Protein AF-A0A9Q9AM12-F1 (afdb_monomer_lite)

Sequence (249 aa):
MACEHILRTYGCLHFAFITPETDKLPPKIATADQLWNTHTSKHITTNKPCRRPRCSTLTPRKLRARARHCTDNIEGYLSAAINQYIDLGNRYHIVNPHARAENVSEEKCRLAHHQFGIETRLWEEDPFFTHWLELHNKNNAIQQNIESLDAESIATINHCHSLIGKIEGDLQMLVEGVRELEAYWKWHRDWIKELVKPKKAEERAKILQPMRLFEWVVFEKWSLRTQGLGERFFVDGQEEGEQEIAEDP

Secondary structure (DSSP, 8-state):
----EEEEEETTS-EEEE-TTTTTSPP-BPPHHHHHHS-EEEEEEESS--S-HHHHT--HHHHHHHHHHHHHHHHHHHHHHHHHHHHHHHHHHHS-HHHHHHTTTSHHHHHHIIIIII--S-GGG-GGGHHHHHHHHHHHHHHHTGGG--HHHHHHHHHHHHHHHHHHHHHHHHHHHHHHHHHHHHHHHHHHHHH--THHHHHHHHHHHHHHHHHHHHHHHHHHHTTTHHHHHS---------------

pLDDT: mean 78.77, std 13.66, range [35.94, 94.25]

Foldseek 3Di:
DQQAWEWEAELLLWIATDGPVCPPPQGPTDDLVCLQPPDHPYYHYDPHFSPDPVGVPQDLVNSLVVLVVLLVVLLVLLLVLLVLVVVLLVLLLVQQVVLLVVCCPPPLQVLLCVQNFPDLDAPVPDPLCVLVVLLLVLSVVCVVCSSPDDRVSSVSSSVSSVSSSVSVVSSVSSVRNSVVSVVSRVVVVVVVVVPDDPVVVVVVVVVCPVVVVSSVVSNVSSVVSSPCSCVRSPDPPPPPPPPPPPDDD

Structure (mmCIF, N/CA/C/O backbone):
data_AF-A0A9Q9AM12-F1
#
_entry.id   AF-A0A9Q9AM12-F1
#
loop_
_atom_site.group_PDB
_atom_site.id
_atom_site.type_symbol
_atom_site.label_atom_id
_atom_site.label_alt_id
_atom_site.label_comp_id
_atom_site.label_asym_id
_atom_site.label_entity_id
_atom_site.label_seq_id
_atom_site.pdbx_PDB_ins_code
_atom_site.Cartn_x
_atom_site.Cartn_y
_atom_site.Cartn_z
_atom_site.occupancy
_atom_site.B_iso_or_equiv
_atom_site.auth_seq_id
_atom_site.auth_comp_id
_atom_site.auth_asym_id
_atom_site.auth_atom_id
_atom_site.pdbx_PDB_model_num
ATOM 1 N N . MET A 1 1 ? -24.701 20.875 -3.728 1.00 45.62 1 MET A N 1
ATOM 2 C CA . MET A 1 1 ? -24.103 20.876 -2.375 1.00 45.62 1 MET A CA 1
ATOM 3 C C . MET A 1 1 ? -23.660 19.454 -2.089 1.00 45.62 1 MET A C 1
ATOM 5 O O . MET A 1 1 ? -24.484 18.561 -2.251 1.00 45.62 1 MET A O 1
ATOM 9 N N . ALA A 1 2 ? -22.380 19.219 -1.794 1.00 52.81 2 ALA A N 1
ATOM 10 C CA . ALA A 1 2 ? -2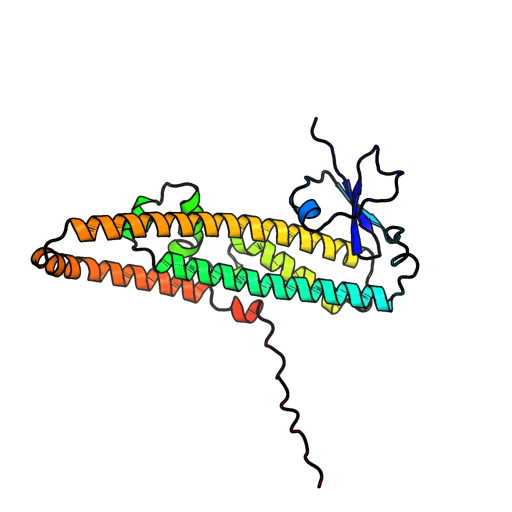1.915 17.881 -1.433 1.00 52.81 2 ALA A CA 1
ATOM 11 C C . ALA A 1 2 ? -22.572 17.481 -0.104 1.00 52.81 2 ALA A C 1
ATOM 13 O O . ALA A 1 2 ? -22.608 18.283 0.825 1.00 52.81 2 ALA A O 1
ATOM 14 N N . CYS A 1 3 ? -23.154 16.286 -0.038 1.00 58.19 3 CYS A N 1
ATOM 15 C CA . CYS A 1 3 ? -23.779 15.800 1.185 1.00 58.19 3 CYS A CA 1
ATOM 16 C C . CYS A 1 3 ? -22.669 15.554 2.220 1.00 58.19 3 CYS A C 1
ATOM 18 O O . CYS A 1 3 ? -21.770 14.740 1.987 1.00 58.19 3 CYS A O 1
ATOM 20 N N . GLU A 1 4 ? -22.682 16.306 3.320 1.00 72.69 4 GLU A N 1
ATOM 21 C CA . GLU A 1 4 ? -21.701 16.160 4.394 1.00 72.69 4 GLU A CA 1
ATOM 22 C C . GLU A 1 4 ? -21.988 14.879 5.179 1.00 72.69 4 GLU A C 1
ATOM 24 O O . GLU A 1 4 ? -22.913 14.813 5.991 1.00 72.69 4 GLU A O 1
ATOM 29 N N . HIS A 1 5 ? -21.186 13.846 4.931 1.00 77.44 5 HIS A N 1
ATOM 30 C CA . HIS A 1 5 ? -21.250 12.611 5.695 1.00 77.44 5 HIS A CA 1
ATOM 31 C C . HIS A 1 5 ? -20.329 12.713 6.911 1.00 77.44 5 HIS A C 1
ATOM 33 O O . HIS A 1 5 ? -19.140 13.006 6.794 1.00 77.44 5 HIS A O 1
ATOM 39 N N . ILE A 1 6 ? -20.867 12.423 8.088 1.00 81.81 6 ILE A N 1
ATOM 40 C CA . ILE A 1 6 ? -20.097 12.235 9.312 1.00 81.81 6 ILE A CA 1
ATOM 41 C C . ILE A 1 6 ? -19.885 10.729 9.480 1.00 81.81 6 ILE A C 1
ATOM 43 O O . ILE A 1 6 ? -20.840 9.952 9.501 1.00 81.81 6 ILE A O 1
ATOM 47 N N . LEU A 1 7 ? -18.637 10.292 9.614 1.00 81.50 7 LEU A N 1
ATOM 48 C CA . LEU A 1 7 ? -18.348 8.914 9.989 1.00 81.50 7 LEU A CA 1
ATOM 49 C C . LEU A 1 7 ? -18.548 8.768 11.496 1.00 81.50 7 LEU A C 1
ATOM 51 O O . LEU A 1 7 ? -17.976 9.525 12.280 1.00 81.50 7 LEU A O 1
ATOM 55 N N . ARG A 1 8 ? -19.348 7.794 11.921 1.00 83.62 8 ARG A N 1
ATOM 56 C CA . ARG A 1 8 ? -19.496 7.436 13.331 1.00 83.62 8 ARG A CA 1
ATOM 57 C C . ARG A 1 8 ? -18.951 6.040 13.583 1.00 83.62 8 ARG A C 1
ATOM 59 O O . ARG A 1 8 ? -19.455 5.072 13.012 1.00 83.62 8 ARG A O 1
ATOM 66 N N . THR A 1 9 ? -17.999 5.935 14.503 1.00 80.50 9 THR A N 1
ATOM 67 C CA . THR A 1 9 ? -17.534 4.642 15.012 1.00 80.50 9 THR A CA 1
ATOM 68 C C . THR A 1 9 ? -18.174 4.337 16.349 1.00 80.50 9 THR A C 1
ATOM 70 O O . THR A 1 9 ? -18.176 5.157 17.266 1.00 80.50 9 THR A O 1
ATOM 73 N N . TYR A 1 10 ? -18.698 3.125 16.458 1.00 83.50 10 TYR A N 1
ATOM 74 C CA . TYR A 1 10 ? -19.291 2.591 17.671 1.00 83.50 10 TYR A CA 1
ATOM 75 C C . TYR A 1 10 ? -18.289 1.775 18.482 1.00 83.50 10 TYR A C 1
ATOM 77 O O . TYR A 1 10 ? -17.404 1.128 17.926 1.00 83.50 10 TYR A O 1
ATOM 85 N N . GLY A 1 11 ? -18.534 1.667 19.788 1.00 78.56 11 GLY A N 1
ATOM 86 C CA . GLY A 1 11 ? -17.695 0.923 20.732 1.00 78.56 11 GLY A CA 1
ATOM 87 C C . GLY A 1 11 ? -17.609 -0.580 20.443 1.00 78.56 11 GLY A C 1
ATOM 88 O O . GLY A 1 11 ? -16.851 -1.305 21.069 1.00 78.56 11 GLY A O 1
ATOM 89 N N . CYS A 1 12 ? -18.401 -1.068 19.486 1.00 83.75 12 CYS A N 1
ATOM 90 C CA . CYS A 1 12 ? -18.378 -2.439 18.994 1.00 83.75 12 CYS A CA 1
ATOM 91 C C . CYS A 1 12 ? -17.558 -2.635 17.703 1.00 83.75 12 CYS A C 1
ATOM 93 O O . CYS A 1 12 ? -17.737 -3.678 17.068 1.00 83.75 12 CYS A O 1
ATOM 95 N N . LEU A 1 13 ? -16.744 -1.640 17.312 1.00 79.75 13 LEU A N 1
ATOM 96 C CA . LEU A 1 13 ? -15.922 -1.596 16.089 1.00 79.75 13 LEU A CA 1
ATOM 97 C C . LEU A 1 13 ? -16.728 -1.643 14.781 1.00 79.75 13 LEU A C 1
ATOM 99 O O . LEU A 1 13 ? -16.258 -2.109 13.752 1.00 79.75 13 LEU A O 1
ATOM 103 N N . HIS A 1 14 ? -17.977 -1.179 14.827 1.00 84.44 14 HIS A N 1
ATOM 104 C CA . HIS A 1 14 ? -18.771 -0.974 13.619 1.00 84.44 14 HIS A CA 1
ATOM 105 C C . HIS A 1 14 ? -18.800 0.505 13.259 1.00 84.44 14 HIS A C 1
ATOM 107 O O . HIS A 1 14 ? -18.720 1.372 14.132 1.00 84.44 14 HIS A O 1
ATOM 113 N N . PHE A 1 15 ? -19.029 0.760 11.981 1.00 83.06 15 PHE A N 1
ATOM 114 C CA . PHE A 1 15 ? -19.018 2.080 11.373 1.00 83.06 15 PHE A CA 1
ATOM 115 C C . PHE A 1 15 ? -20.395 2.418 10.844 1.00 83.06 15 PHE A C 1
ATOM 117 O O . PHE A 1 15 ? -21.116 1.520 10.428 1.00 83.06 15 PHE A O 1
ATOM 124 N N . ALA A 1 16 ? -20.758 3.689 10.799 1.00 85.50 16 ALA A N 1
ATOM 125 C CA . ALA A 1 16 ? -21.888 4.145 10.008 1.00 85.50 16 ALA A CA 1
ATOM 126 C C . ALA A 1 16 ? -21.612 5.542 9.475 1.00 85.50 16 ALA A C 1
ATOM 128 O O . ALA A 1 16 ? -21.070 6.383 10.190 1.00 85.50 16 ALA A O 1
ATOM 129 N N . PHE A 1 17 ? -22.041 5.791 8.245 1.00 82.69 17 PHE A N 1
ATOM 130 C CA . PHE A 1 17 ? -22.174 7.150 7.751 1.00 82.69 17 PHE A CA 1
ATOM 131 C C . PHE A 1 17 ? -23.489 7.720 8.251 1.00 82.69 17 PHE A C 1
ATOM 133 O O . PHE A 1 17 ? -24.544 7.105 8.086 1.00 82.69 17 PHE A O 1
ATOM 140 N N . ILE A 1 18 ? -23.407 8.881 8.881 1.00 85.00 18 ILE A N 1
ATOM 141 C CA . ILE A 1 18 ? -24.557 9.638 9.346 1.00 85.00 18 ILE A CA 1
ATOM 142 C C . ILE A 1 18 ? -24.533 11.020 8.702 1.00 85.00 18 ILE A C 1
ATOM 144 O O . ILE A 1 18 ? -23.500 11.668 8.583 1.00 85.00 18 ILE A O 1
ATOM 148 N N . THR A 1 19 ? -25.702 11.465 8.293 1.00 81.44 19 THR A N 1
ATOM 149 C CA . THR A 1 19 ? -25.994 12.827 7.856 1.00 81.44 19 THR A CA 1
ATOM 150 C C . THR A 1 19 ? -26.858 13.493 8.928 1.00 81.44 19 THR A C 1
ATOM 152 O O . THR A 1 19 ? -27.435 12.787 9.769 1.00 81.44 19 THR A O 1
ATOM 155 N N . PRO A 1 20 ? -27.004 14.828 8.923 1.00 76.62 20 PRO A N 1
ATOM 156 C CA . PRO A 1 20 ? -27.922 15.510 9.833 1.00 76.62 20 PRO A CA 1
ATOM 157 C C . PRO A 1 20 ? -29.348 14.933 9.797 1.00 76.62 20 PRO A C 1
ATOM 159 O O . PRO A 1 20 ? -30.006 14.872 10.836 1.00 76.62 20 PRO A O 1
ATOM 162 N N . GLU A 1 21 ? -29.814 14.444 8.638 1.00 75.56 21 GLU A N 1
ATOM 163 C CA . GLU A 1 21 ? -31.140 13.821 8.526 1.00 75.56 21 GLU A CA 1
ATOM 164 C C . GLU A 1 21 ? -31.200 12.399 9.106 1.00 75.56 21 GLU A C 1
ATOM 166 O O . GLU A 1 21 ? -32.247 11.970 9.592 1.00 75.56 21 GLU A O 1
ATOM 171 N N . THR A 1 22 ? -30.094 11.651 9.069 1.00 75.25 22 THR A N 1
ATOM 172 C CA . THR A 1 22 ? -30.065 10.225 9.440 1.00 75.25 22 THR A CA 1
ATOM 173 C C . THR A 1 22 ? -29.547 9.958 10.854 1.00 75.25 22 THR A C 1
ATOM 175 O O . THR A 1 22 ? -29.657 8.832 11.334 1.00 75.25 22 THR A O 1
ATOM 178 N N . ASP A 1 23 ? -29.067 10.977 11.575 1.00 71.69 23 ASP A N 1
ATOM 179 C CA . ASP A 1 23 ? -28.501 10.833 12.928 1.00 71.69 23 ASP A CA 1
ATOM 180 C C . ASP A 1 23 ? -29.482 10.225 13.954 1.00 71.69 23 ASP A C 1
ATOM 182 O O . ASP A 1 23 ? -29.085 9.527 14.892 1.00 71.69 23 ASP A O 1
ATOM 186 N N . LYS A 1 24 ? -30.788 10.446 13.760 1.00 70.25 24 LYS A N 1
ATOM 187 C CA . LYS A 1 24 ? -31.846 9.902 14.630 1.00 70.25 24 LYS A CA 1
ATOM 188 C C . LYS A 1 24 ? -32.304 8.493 14.239 1.00 70.25 24 LYS A C 1
ATOM 190 O O . LYS A 1 24 ? -33.011 7.854 15.021 1.00 70.25 24 LYS A O 1
ATOM 195 N N . LEU A 1 25 ? -31.921 8.001 13.061 1.00 71.75 25 LEU A N 1
ATOM 196 C CA . LEU A 1 25 ? -32.329 6.693 12.551 1.00 71.75 25 LEU A CA 1
ATOM 197 C C . LEU A 1 25 ? -31.398 5.575 13.057 1.00 71.75 25 LEU A C 1
ATOM 199 O O . LEU A 1 25 ? -30.275 5.837 13.498 1.00 71.75 25 LEU A O 1
ATOM 203 N N . PRO A 1 26 ? -31.839 4.302 13.023 1.00 68.06 26 PRO A N 1
ATOM 204 C CA . PRO A 1 26 ? -30.939 3.176 13.232 1.00 68.06 26 PRO A CA 1
ATOM 205 C C . PRO A 1 26 ? -29.759 3.262 12.251 1.00 68.06 26 PRO A C 1
ATOM 207 O O . PRO A 1 26 ? -29.987 3.401 11.047 1.00 68.06 26 PRO A O 1
ATOM 210 N N . PRO A 1 27 ? -28.506 3.184 12.730 1.00 69.94 27 PRO A N 1
ATOM 211 C CA . PRO A 1 27 ? -27.354 3.401 11.871 1.00 69.94 27 PRO A CA 1
ATOM 212 C C . PRO A 1 27 ? -27.238 2.297 10.823 1.00 69.94 27 PRO A C 1
ATOM 214 O O . PRO A 1 27 ? -27.129 1.110 11.154 1.00 69.94 27 PRO A O 1
ATOM 217 N N . LYS A 1 28 ? -27.220 2.692 9.546 1.00 80.12 28 LYS A N 1
ATOM 218 C CA . LYS A 1 28 ? -26.847 1.792 8.457 1.00 80.12 28 LYS A CA 1
ATOM 219 C C . LYS A 1 28 ? -25.342 1.574 8.542 1.00 80.12 28 LYS A C 1
ATOM 221 O O . LYS A 1 28 ? -24.567 2.486 8.265 1.00 80.12 28 LYS A O 1
ATOM 226 N N . ILE A 1 29 ? -24.948 0.381 8.988 1.00 81.50 29 ILE A N 1
ATOM 227 C CA . ILE A 1 29 ? -23.530 0.063 9.152 1.00 81.50 29 ILE A CA 1
ATOM 228 C C . ILE A 1 29 ? -22.840 0.160 7.799 1.00 81.50 29 ILE A C 1
ATOM 230 O O . ILE A 1 29 ? -23.292 -0.476 6.846 1.00 81.50 29 ILE A O 1
ATOM 234 N N . ALA A 1 30 ? -21.779 0.958 7.747 1.00 74.00 30 ALA A N 1
ATOM 235 C CA . ALA A 1 30 ? -20.964 1.120 6.562 1.00 74.00 30 ALA A CA 1
ATOM 236 C C . ALA A 1 30 ? -20.248 -0.197 6.254 1.00 74.00 30 ALA A C 1
ATOM 238 O O . ALA A 1 30 ? -19.718 -0.854 7.156 1.00 74.00 30 ALA A O 1
ATOM 239 N N . THR A 1 31 ? -20.258 -0.593 4.985 1.00 74.19 31 THR A N 1
ATOM 240 C CA . THR A 1 31 ? -19.361 -1.644 4.495 1.00 74.19 31 THR A CA 1
ATOM 241 C C . THR A 1 31 ? -17.933 -1.109 4.405 1.00 74.19 31 THR A C 1
ATOM 243 O O . THR A 1 31 ? -17.730 0.103 4.505 1.00 74.19 31 THR A O 1
ATOM 246 N N . ALA A 1 32 ? -16.964 -2.010 4.190 1.00 62.56 32 ALA A N 1
ATOM 247 C CA . ALA A 1 32 ? -15.616 -1.618 3.795 1.00 62.56 32 ALA A CA 1
ATOM 248 C C . ALA A 1 32 ? -15.714 -0.678 2.590 1.00 62.56 32 ALA A C 1
ATOM 250 O O . ALA A 1 32 ? -15.539 0.499 2.798 1.00 62.56 32 ALA A O 1
ATOM 251 N N . ASP A 1 33 ? -16.205 -1.089 1.422 1.00 60.91 33 ASP A N 1
ATOM 252 C CA . ASP A 1 33 ? -16.319 -0.220 0.232 1.00 60.91 33 ASP A CA 1
ATOM 253 C C . ASP A 1 33 ? -16.902 1.183 0.480 1.00 60.91 33 ASP A C 1
ATOM 255 O O . ASP A 1 33 ? -16.451 2.170 -0.102 1.00 60.91 33 ASP A O 1
ATOM 259 N N . GLN A 1 34 ? -17.910 1.306 1.348 1.00 67.88 34 GLN A N 1
ATOM 260 C CA . GLN A 1 34 ? -18.492 2.608 1.665 1.00 67.88 34 GLN A CA 1
ATOM 261 C C . GLN A 1 34 ? -17.521 3.507 2.436 1.00 67.88 34 GLN A C 1
ATOM 263 O O . GLN A 1 34 ? -17.509 4.707 2.170 1.00 67.88 34 GLN A O 1
ATOM 268 N N . LEU A 1 35 ? -16.718 2.952 3.357 1.00 66.06 35 LEU A N 1
ATOM 269 C CA . LEU A 1 35 ? -15.661 3.674 4.083 1.00 66.06 35 LEU A CA 1
ATOM 270 C C . LEU A 1 35 ? -14.665 4.362 3.142 1.00 66.06 35 LEU A C 1
ATOM 272 O O . LEU A 1 35 ? -14.120 5.400 3.495 1.00 66.06 35 LEU A O 1
ATOM 276 N N . TRP A 1 36 ? -14.478 3.807 1.948 1.00 61.53 36 TRP A N 1
ATOM 277 C CA . TRP A 1 36 ? -13.430 4.190 1.009 1.00 61.53 36 TRP A CA 1
ATOM 278 C C . TRP A 1 36 ? -13.948 5.199 -0.007 1.00 61.53 36 TRP A C 1
ATOM 280 O O . TRP A 1 36 ? -13.266 6.153 -0.358 1.00 61.53 36 TRP A O 1
ATOM 290 N N . ASN A 1 37 ? -15.193 5.010 -0.446 1.00 64.56 37 ASN A N 1
ATOM 291 C CA . ASN A 1 37 ? -15.787 5.792 -1.527 1.00 64.56 37 ASN A CA 1
ATOM 292 C C . ASN A 1 37 ? -16.642 6.975 -1.043 1.00 64.56 37 ASN A C 1
ATOM 294 O O . ASN A 1 37 ? -17.122 7.762 -1.858 1.00 64.56 37 ASN A O 1
ATOM 298 N N . THR A 1 38 ? -16.870 7.114 0.267 1.00 69.19 38 THR A N 1
ATOM 299 C CA . THR A 1 38 ? -17.728 8.176 0.814 1.00 69.19 38 THR A CA 1
ATOM 300 C C . THR A 1 38 ? -16.887 9.249 1.492 1.00 69.19 38 THR A C 1
ATOM 302 O O . THR A 1 38 ? -16.302 9.019 2.548 1.00 69.19 38 THR A O 1
ATOM 305 N N . HIS A 1 39 ? -16.874 10.454 0.920 1.00 67.00 39 HIS A N 1
ATOM 306 C CA . HIS A 1 39 ? -16.185 11.601 1.507 1.00 67.00 39 HIS A CA 1
ATOM 307 C C . HIS A 1 39 ? -16.792 11.990 2.867 1.00 67.00 39 HIS A C 1
ATOM 309 O O . HIS A 1 39 ? -17.981 12.311 2.957 1.00 67.00 39 HIS A O 1
ATOM 315 N N . THR A 1 40 ? -15.962 12.019 3.913 1.00 67.56 40 THR A N 1
ATOM 316 C CA . THR A 1 40 ? -16.369 12.369 5.282 1.00 67.56 40 THR A CA 1
ATOM 317 C C . THR A 1 40 ? -15.925 13.767 5.67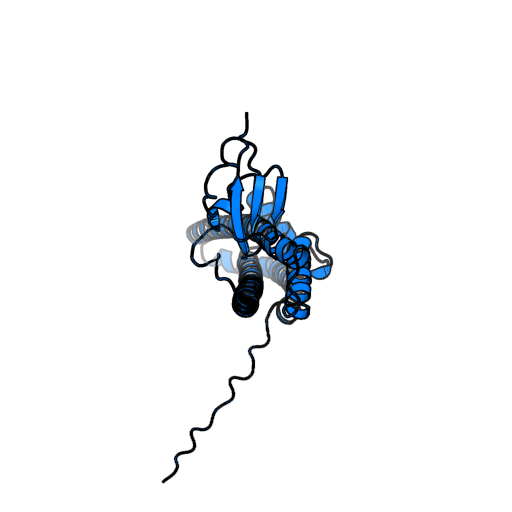4 1.00 67.56 40 THR A C 1
ATOM 319 O O . THR A 1 40 ? -14.738 14.071 5.608 1.00 67.56 40 THR A O 1
ATOM 322 N N . SER A 1 41 ? -16.843 14.594 6.172 1.00 70.44 41 SER A N 1
ATOM 323 C CA . SER A 1 41 ? -16.517 15.925 6.704 1.00 70.44 41 SER A CA 1
ATOM 324 C C . SER A 1 41 ? -16.019 15.883 8.152 1.00 70.44 41 SER A C 1
ATOM 326 O O . SER A 1 41 ? -15.248 16.744 8.571 1.00 70.44 41 SER A O 1
ATOM 328 N N . LYS A 1 42 ? -16.453 14.888 8.938 1.00 71.06 42 LYS A N 1
ATOM 329 C CA . LYS A 1 42 ? -16.085 14.733 10.352 1.00 71.06 42 LYS A CA 1
ATOM 330 C C . LYS A 1 42 ? -16.133 13.273 10.792 1.00 71.06 42 LYS A C 1
ATOM 332 O O . LYS A 1 42 ? -16.945 12.496 10.293 1.00 71.06 42 LYS A O 1
ATOM 337 N N . HIS A 1 43 ? -15.322 12.926 11.788 1.00 73.00 43 HIS A N 1
ATOM 338 C CA . HIS A 1 43 ? -15.359 11.631 12.468 1.00 73.00 43 HIS A CA 1
ATOM 339 C C . HIS A 1 43 ? -15.783 11.793 13.934 1.00 73.00 43 HIS A C 1
ATOM 341 O O . HIS A 1 43 ? -15.327 12.701 14.630 1.00 73.00 43 HIS A O 1
ATOM 347 N N . ILE A 1 44 ? -16.703 10.942 14.393 1.00 78.69 44 ILE A N 1
ATOM 348 C CA . ILE A 1 44 ? -17.192 10.899 15.775 1.00 78.69 44 ILE A CA 1
ATOM 349 C C . ILE A 1 44 ? -17.060 9.472 16.306 1.00 78.69 44 ILE A C 1
ATOM 351 O O . ILE A 1 44 ? -17.675 8.545 15.780 1.00 78.69 44 ILE A O 1
ATOM 355 N N . THR A 1 45 ? -16.345 9.306 17.412 1.00 73.88 45 THR A N 1
ATOM 356 C CA . THR A 1 45 ? -16.247 8.022 18.116 1.00 73.88 45 THR A CA 1
ATOM 357 C C . THR A 1 45 ? -17.214 7.995 19.297 1.00 73.88 45 THR A C 1
ATOM 359 O O . THR A 1 45 ? -17.389 8.987 20.006 1.00 73.88 45 THR A O 1
ATOM 362 N N . THR A 1 46 ? -17.876 6.862 19.522 1.00 77.31 46 THR A N 1
ATOM 363 C CA . THR A 1 46 ? -18.715 6.640 20.701 1.00 77.31 46 THR A CA 1
ATOM 364 C C . THR A 1 46 ? -18.444 5.279 21.318 1.00 77.31 46 THR A C 1
ATOM 366 O O . THR A 1 46 ? -18.310 4.290 20.611 1.00 77.31 46 THR A O 1
ATOM 369 N N . ASN A 1 47 ? -18.480 5.200 22.647 1.00 73.38 47 ASN A N 1
ATOM 370 C CA . ASN A 1 47 ? -18.354 3.933 23.377 1.00 73.38 47 ASN A CA 1
ATOM 371 C C . ASN A 1 47 ? -19.650 3.105 23.337 1.00 73.38 47 ASN A C 1
ATOM 373 O O . ASN A 1 47 ? -19.694 1.973 23.811 1.00 73.38 47 ASN A O 1
ATOM 377 N N . LYS A 1 48 ? -20.732 3.660 22.776 1.00 81.81 48 LYS A N 1
ATOM 378 C CA . LYS A 1 48 ? -22.013 2.961 22.651 1.00 81.81 48 LYS A CA 1
ATOM 379 C C . LYS A 1 48 ? -21.948 1.934 21.511 1.00 81.81 48 LYS A C 1
ATOM 381 O O . LYS A 1 48 ? -21.355 2.223 20.473 1.00 81.81 48 LYS A O 1
ATOM 386 N N . PRO A 1 49 ? -22.585 0.759 21.645 1.00 81.69 49 PRO A N 1
ATOM 387 C CA . PRO A 1 49 ? -22.690 -0.201 20.552 1.00 81.69 49 PRO A CA 1
ATOM 388 C C . PRO A 1 49 ? -23.620 0.315 19.445 1.00 81.69 49 PRO A C 1
ATOM 390 O O . PRO A 1 49 ? -24.538 1.098 19.692 1.00 81.69 49 PRO A O 1
ATOM 393 N N . CYS A 1 50 ? -23.450 -0.195 18.223 1.00 84.12 50 CYS A N 1
ATOM 394 C CA . CYS A 1 50 ? -24.195 0.229 17.030 1.00 84.12 50 CYS A CA 1
ATOM 395 C C . CYS A 1 50 ? -25.674 -0.207 16.980 1.00 84.12 50 CYS A C 1
ATOM 397 O O . CYS A 1 50 ? -26.285 -0.230 15.916 1.00 84.12 50 CYS A O 1
ATOM 399 N N . ARG A 1 51 ? -26.256 -0.590 18.124 1.00 81.88 51 ARG A N 1
ATOM 400 C CA . ARG A 1 51 ? -27.639 -1.078 18.293 1.00 81.88 51 ARG A CA 1
ATOM 401 C C . ARG A 1 51 ? -28.005 -2.365 17.536 1.00 81.88 51 ARG A C 1
ATOM 403 O O . ARG A 1 51 ? -29.132 -2.830 17.667 1.00 81.88 51 ARG A O 1
ATOM 410 N N . ARG A 1 52 ? -27.076 -3.004 16.810 1.00 79.69 52 ARG A N 1
ATOM 411 C CA . ARG A 1 52 ? -27.288 -4.371 16.297 1.00 79.69 52 ARG A CA 1
ATOM 412 C C . ARG A 1 52 ? -27.467 -5.354 17.466 1.00 79.69 52 ARG A C 1
ATOM 414 O O . ARG A 1 52 ? -26.682 -5.271 18.414 1.00 79.69 52 ARG A O 1
ATOM 421 N N . PRO A 1 53 ? -28.370 -6.351 17.369 1.00 77.94 53 PRO A N 1
ATOM 422 C CA . PRO A 1 53 ? -28.589 -7.329 18.443 1.00 77.94 53 PRO A CA 1
ATOM 423 C C . PRO A 1 53 ? -27.311 -8.063 18.876 1.00 77.94 53 PRO A C 1
ATOM 425 O O . PRO A 1 53 ? -27.063 -8.282 20.054 1.00 77.94 53 PRO A O 1
ATOM 428 N N . ARG A 1 54 ? -26.418 -8.367 17.924 1.00 79.94 54 ARG A N 1
ATOM 429 C CA . ARG A 1 54 ? -25.116 -9.005 18.202 1.00 79.94 54 ARG A CA 1
ATOM 430 C C . ARG A 1 54 ? -24.097 -8.087 18.900 1.00 79.94 54 ARG A C 1
ATOM 432 O O . ARG A 1 54 ? -23.007 -8.541 19.238 1.00 79.94 54 ARG A O 1
ATOM 439 N N . CYS A 1 55 ? -24.394 -6.795 19.038 1.00 82.62 55 CYS A N 1
ATOM 440 C CA . CYS A 1 55 ? -23.515 -5.790 19.643 1.00 82.62 55 CYS A CA 1
ATOM 441 C C . CYS A 1 55 ? -24.054 -5.249 20.968 1.00 82.62 55 CYS A C 1
ATOM 443 O O . CYS A 1 55 ? -23.267 -4.744 21.760 1.00 82.62 55 CYS A O 1
ATOM 445 N N . SER A 1 56 ? -25.358 -5.367 21.236 1.00 74.62 56 SER A N 1
ATOM 446 C CA . SER A 1 56 ? -25.941 -5.015 22.537 1.00 74.62 56 SER A CA 1
ATOM 447 C C . SER A 1 56 ? -25.497 -5.962 23.655 1.00 74.62 56 SER A C 1
ATOM 449 O O . SER A 1 56 ? -25.463 -5.562 24.809 1.00 74.62 56 SER A O 1
ATOM 451 N N . THR A 1 57 ? -25.106 -7.193 23.316 1.00 78.81 57 THR A N 1
ATOM 452 C CA . THR A 1 57 ? -24.581 -8.200 24.256 1.00 78.81 57 THR A CA 1
ATOM 453 C C . THR A 1 57 ? -23.065 -8.394 24.117 1.00 78.81 57 THR A C 1
ATOM 455 O O . THR A 1 57 ? -22.550 -9.498 24.328 1.00 78.81 57 THR A O 1
ATOM 458 N N . LEU A 1 58 ? -22.342 -7.378 23.634 1.00 80.62 58 LEU A N 1
ATOM 459 C CA . LEU A 1 58 ? -20.904 -7.487 23.415 1.00 80.62 58 LEU A CA 1
ATOM 460 C C . LEU A 1 58 ? -20.182 -7.481 24.764 1.00 80.62 58 LEU A C 1
ATOM 462 O O . LEU A 1 58 ? -20.155 -6.471 25.459 1.00 80.62 58 LEU A O 1
ATOM 466 N N . THR A 1 59 ? -19.598 -8.616 25.136 1.00 84.44 59 THR A N 1
ATOM 467 C CA . THR A 1 59 ? -18.745 -8.695 26.324 1.00 84.44 59 THR A CA 1
ATOM 468 C C . THR A 1 59 ? -17.355 -8.136 26.010 1.00 84.44 59 THR A C 1
ATOM 470 O O . THR A 1 59 ? -16.930 -8.215 24.851 1.00 84.44 59 THR A O 1
ATOM 473 N N . PRO A 1 60 ? -16.594 -7.657 27.013 1.00 83.62 60 PRO A N 1
ATOM 474 C CA . PRO A 1 60 ? -15.206 -7.233 26.813 1.00 83.62 60 PRO A CA 1
ATOM 475 C C . PRO A 1 60 ? -14.359 -8.300 26.107 1.00 83.62 60 PRO A C 1
ATOM 477 O O . PRO A 1 60 ? -13.644 -8.004 25.157 1.00 83.62 60 PRO A O 1
ATOM 480 N N . ARG A 1 61 ? -14.535 -9.582 26.467 1.00 86.44 61 ARG A N 1
ATOM 481 C CA . ARG A 1 61 ? -13.886 -10.715 25.784 1.00 86.44 61 ARG A CA 1
ATOM 482 C C . ARG A 1 61 ? -14.183 -10.750 24.280 1.00 86.44 61 ARG A C 1
ATOM 484 O O . ARG A 1 61 ? -13.267 -10.943 23.490 1.00 86.44 61 ARG A O 1
ATOM 491 N N . LYS A 1 62 ? -15.445 -10.565 23.877 1.00 86.62 62 LYS A N 1
ATOM 492 C CA . LYS A 1 62 ? -15.840 -10.550 22.457 1.00 86.62 62 LYS A CA 1
ATOM 493 C C . LYS A 1 62 ? -15.333 -9.304 21.731 1.00 86.62 62 LYS A C 1
ATOM 495 O O . LYS A 1 62 ? -15.007 -9.401 20.555 1.00 86.62 62 LYS A O 1
ATOM 500 N N . LEU A 1 63 ? -15.270 -8.157 22.408 1.00 84.50 63 LEU A N 1
ATOM 501 C CA . LEU A 1 63 ? -14.695 -6.935 21.845 1.00 84.50 63 LEU A CA 1
ATOM 502 C C . LEU A 1 63 ? -13.197 -7.107 21.567 1.00 84.50 63 LEU A C 1
ATOM 504 O O . LEU A 1 63 ? -12.764 -6.833 20.455 1.00 84.50 63 LEU A O 1
ATOM 508 N N . ARG A 1 64 ? -12.440 -7.653 22.526 1.00 88.31 64 ARG A N 1
ATOM 509 C CA . ARG A 1 64 ? -11.013 -7.965 22.347 1.00 88.31 64 ARG A CA 1
ATOM 510 C C . ARG A 1 64 ? -10.770 -8.955 21.217 1.00 88.31 64 ARG A C 1
ATOM 512 O O . ARG A 1 64 ? -9.888 -8.735 20.404 1.00 88.31 64 ARG A O 1
ATOM 519 N N . ALA A 1 65 ? -11.592 -10.000 21.114 1.00 87.94 65 ALA A N 1
ATOM 520 C CA . ALA A 1 65 ? -11.505 -10.943 19.999 1.00 87.94 65 ALA A CA 1
ATOM 521 C C . ALA A 1 65 ? -11.738 -10.265 18.636 1.00 87.94 65 ALA A C 1
ATOM 523 O O . ALA A 1 65 ? -11.050 -10.579 17.672 1.00 87.94 65 ALA A O 1
ATOM 524 N N . ARG A 1 66 ? -12.673 -9.306 18.554 1.00 86.69 66 ARG A N 1
ATOM 525 C CA . ARG A 1 66 ? -12.870 -8.512 17.331 1.00 86.69 66 ARG A CA 1
ATOM 526 C C . ARG A 1 66 ? -11.689 -7.597 17.040 1.00 86.69 66 ARG A C 1
ATOM 528 O O . ARG A 1 66 ? -11.290 -7.516 15.892 1.00 86.69 66 ARG A O 1
ATOM 535 N N . ALA A 1 67 ? -11.151 -6.926 18.056 1.00 87.06 67 ALA A N 1
ATOM 536 C CA . ALA A 1 67 ? -9.984 -6.070 17.887 1.00 87.06 67 ALA A CA 1
ATOM 537 C C . ALA A 1 67 ? -8.777 -6.871 17.389 1.00 87.06 67 ALA A C 1
ATOM 539 O O . ALA A 1 67 ? -8.148 -6.424 16.444 1.00 87.06 67 ALA A O 1
ATOM 540 N N . ARG A 1 68 ? -8.536 -8.071 17.942 1.00 89.50 68 ARG A N 1
ATOM 541 C CA . ARG A 1 68 ? -7.478 -8.992 17.486 1.00 89.50 68 ARG A CA 1
ATOM 542 C C . ARG A 1 68 ? -7.658 -9.332 16.012 1.00 89.50 68 ARG A C 1
ATOM 544 O O . ARG A 1 68 ? -6.809 -9.026 15.199 1.00 89.50 68 ARG A O 1
ATOM 551 N N . HIS A 1 69 ? -8.846 -9.796 15.636 1.00 87.31 69 HIS A N 1
ATOM 552 C CA . HIS A 1 69 ? -9.144 -10.061 14.230 1.00 87.31 69 HIS A CA 1
ATOM 553 C C . HIS A 1 69 ? -8.965 -8.822 13.328 1.00 87.31 69 HIS A C 1
ATOM 555 O O . HIS A 1 69 ? -8.563 -8.942 12.177 1.00 87.31 69 HIS A O 1
ATOM 561 N N . CYS A 1 70 ? -9.289 -7.616 13.806 1.00 85.00 70 CYS A N 1
ATOM 562 C CA . CYS A 1 70 ? -9.029 -6.389 13.054 1.00 85.00 70 CYS A CA 1
ATOM 563 C C . CYS A 1 70 ? -7.527 -6.118 12.900 1.00 85.00 70 CYS A C 1
ATOM 565 O O . CYS A 1 70 ? -7.112 -5.776 11.799 1.00 85.00 70 CYS A O 1
ATOM 567 N N . THR A 1 71 ? -6.732 -6.270 13.962 1.00 89.50 71 THR A N 1
ATOM 568 C CA . THR A 1 71 ? -5.280 -6.053 13.911 1.00 89.50 71 THR A CA 1
ATOM 569 C C . THR A 1 71 ? -4.583 -7.084 13.033 1.00 89.50 71 THR A C 1
ATOM 571 O O . THR A 1 71 ? -3.751 -6.709 12.216 1.00 89.50 71 THR A O 1
ATOM 574 N N . ASP A 1 72 ? -4.993 -8.350 13.115 1.00 88.88 72 ASP A N 1
ATOM 575 C CA . ASP A 1 72 ? -4.434 -9.442 12.311 1.00 88.88 72 ASP A CA 1
ATOM 576 C C . ASP A 1 72 ? -4.743 -9.218 10.818 1.00 88.88 72 ASP A C 1
ATOM 578 O O . ASP A 1 72 ? -3.894 -9.398 9.948 1.00 88.88 72 ASP A O 1
ATOM 582 N N . ASN A 1 73 ? -5.951 -8.732 10.504 1.00 86.50 73 ASN A N 1
ATOM 583 C CA . ASN A 1 73 ? -6.309 -8.347 9.138 1.00 86.50 73 ASN A CA 1
ATOM 584 C C . ASN A 1 73 ? -5.483 -7.163 8.616 1.00 86.50 73 ASN A C 1
ATOM 586 O O . ASN A 1 73 ? -5.182 -7.117 7.425 1.00 86.50 73 ASN A O 1
ATOM 590 N N . ILE A 1 74 ? -5.160 -6.188 9.473 1.00 88.75 74 ILE A N 1
ATOM 591 C CA . ILE A 1 74 ? -4.320 -5.040 9.102 1.00 88.75 74 ILE A CA 1
ATOM 592 C C . ILE A 1 74 ? -2.893 -5.509 8.793 1.00 88.75 74 ILE A C 1
ATOM 594 O O . ILE A 1 74 ? -2.313 -5.055 7.809 1.00 88.75 74 ILE A O 1
ATOM 598 N N . GLU A 1 75 ? -2.343 -6.429 9.587 1.00 88.94 75 GLU A N 1
ATOM 599 C CA . GLU A 1 75 ? -1.027 -7.025 9.318 1.00 88.94 75 GLU A CA 1
ATOM 600 C C . GLU A 1 75 ? -1.022 -7.811 8.016 1.00 88.94 75 GLU A C 1
ATOM 602 O O . GLU A 1 75 ? -0.201 -7.536 7.144 1.00 88.94 75 GLU A O 1
ATOM 607 N N . GLY A 1 76 ? -1.989 -8.717 7.835 1.00 85.19 76 GLY A N 1
ATOM 608 C CA . GLY A 1 76 ? -2.116 -9.486 6.599 1.00 85.19 76 GLY A CA 1
ATOM 609 C C . GLY A 1 76 ? -2.252 -8.586 5.367 1.00 85.19 76 GLY A C 1
ATOM 610 O O . GLY A 1 76 ? -1.656 -8.864 4.325 1.00 85.19 76 GLY A O 1
ATOM 611 N N . TYR A 1 77 ? -2.976 -7.469 5.495 1.00 89.06 77 TYR A N 1
ATOM 612 C CA . TYR A 1 77 ? -3.047 -6.448 4.454 1.00 89.06 77 TYR A CA 1
ATOM 613 C C . TYR A 1 77 ? -1.683 -5.802 4.176 1.00 89.06 77 TYR A C 1
ATOM 615 O O . TYR A 1 77 ? -1.282 -5.735 3.017 1.00 89.06 77 TYR A O 1
ATOM 623 N N . LEU A 1 78 ? -0.962 -5.342 5.205 1.00 89.69 78 LEU A N 1
ATOM 624 C CA . LEU A 1 78 ? 0.356 -4.718 5.044 1.00 89.69 78 LEU A CA 1
ATOM 625 C C . LEU A 1 78 ? 1.337 -5.665 4.344 1.00 89.69 78 LEU A C 1
ATOM 627 O O . LEU A 1 78 ? 1.988 -5.258 3.382 1.00 89.69 78 LEU A O 1
ATOM 631 N N . SER A 1 79 ? 1.391 -6.934 4.757 1.00 86.56 79 SER A N 1
ATOM 632 C CA . SER A 1 79 ? 2.238 -7.939 4.109 1.00 86.56 79 SER A CA 1
ATOM 633 C C . SER A 1 79 ? 1.862 -8.134 2.633 1.00 86.56 79 SER A C 1
ATOM 635 O O . SER A 1 79 ? 2.736 -8.173 1.765 1.00 86.56 79 SER A O 1
ATOM 637 N N . ALA A 1 80 ? 0.565 -8.216 2.314 1.00 85.56 80 ALA A N 1
ATOM 638 C CA . ALA A 1 80 ? 0.092 -8.356 0.936 1.00 85.56 80 ALA A CA 1
ATOM 639 C C . ALA A 1 80 ? 0.399 -7.115 0.076 1.00 85.56 80 ALA A C 1
ATOM 641 O O . ALA A 1 80 ? 0.868 -7.247 -1.055 1.00 85.56 80 ALA A O 1
ATOM 642 N N . ALA A 1 81 ? 0.186 -5.917 0.621 1.00 88.38 81 ALA A N 1
ATOM 643 C CA . ALA A 1 81 ? 0.461 -4.645 -0.038 1.00 88.38 81 ALA A CA 1
ATOM 644 C C . ALA A 1 81 ? 1.960 -4.468 -0.337 1.00 88.38 81 ALA A C 1
ATOM 646 O O . ALA A 1 81 ? 2.330 -4.027 -1.427 1.00 88.38 81 ALA A O 1
ATOM 647 N N . ILE A 1 82 ? 2.836 -4.866 0.592 1.00 90.81 82 ILE A N 1
ATOM 648 C CA . ILE A 1 82 ? 4.290 -4.866 0.379 1.00 90.81 82 ILE A CA 1
ATOM 649 C C . ILE A 1 82 ? 4.693 -5.867 -0.706 1.00 90.81 82 ILE A C 1
ATOM 651 O O . ILE A 1 82 ? 5.461 -5.512 -1.600 1.00 90.81 82 ILE A O 1
ATOM 655 N N . ASN A 1 83 ? 4.139 -7.082 -0.693 1.00 87.62 83 ASN A N 1
ATOM 656 C CA . ASN A 1 83 ? 4.375 -8.058 -1.762 1.00 87.62 83 ASN A CA 1
ATOM 657 C C . ASN A 1 83 ? 3.980 -7.507 -3.136 1.00 87.62 83 ASN A C 1
ATOM 659 O O . ASN A 1 83 ? 4.731 -7.645 -4.100 1.00 87.62 83 ASN A O 1
ATOM 663 N N . GLN A 1 84 ? 2.831 -6.835 -3.220 1.00 90.50 84 GLN A N 1
ATOM 664 C CA . GLN A 1 84 ? 2.387 -6.188 -4.449 1.00 90.50 84 GLN A CA 1
ATOM 665 C C . GLN A 1 84 ? 3.341 -5.068 -4.885 1.00 90.50 84 GLN A C 1
ATOM 667 O O . GLN A 1 84 ? 3.674 -4.981 -6.064 1.00 90.50 84 GLN A O 1
ATOM 672 N N . TYR A 1 85 ? 3.810 -4.227 -3.959 1.00 93.56 85 TYR A N 1
ATOM 673 C CA . TYR A 1 85 ? 4.795 -3.186 -4.263 1.00 93.56 85 TYR A CA 1
ATOM 674 C C . TYR A 1 85 ? 6.094 -3.773 -4.842 1.00 93.56 85 TYR A C 1
ATOM 676 O O . TYR A 1 85 ? 6.594 -3.285 -5.859 1.00 93.56 85 TYR A O 1
ATOM 684 N N . ILE A 1 86 ? 6.618 -4.842 -4.231 1.00 91.12 86 ILE A N 1
ATOM 685 C CA . ILE A 1 86 ? 7.837 -5.526 -4.688 1.00 91.12 86 ILE A CA 1
ATOM 686 C C . ILE A 1 86 ? 7.620 -6.155 -6.073 1.00 91.12 86 ILE A C 1
ATOM 688 O O . ILE A 1 86 ? 8.464 -5.994 -6.958 1.00 91.12 86 ILE A O 1
ATOM 692 N N . ASP A 1 87 ? 6.484 -6.824 -6.299 1.00 90.62 87 ASP A N 1
ATOM 693 C CA . ASP A 1 87 ? 6.118 -7.371 -7.614 1.00 90.62 87 ASP A CA 1
ATOM 694 C C . ASP A 1 87 ? 6.072 -6.280 -8.694 1.00 90.62 87 ASP A C 1
ATOM 696 O O . ASP A 1 87 ? 6.660 -6.434 -9.767 1.00 90.62 87 ASP A O 1
ATOM 700 N N . LEU A 1 88 ? 5.443 -5.139 -8.400 1.00 93.19 88 LEU A N 1
ATOM 701 C CA . LEU A 1 88 ? 5.357 -4.010 -9.327 1.00 93.19 88 LEU A CA 1
ATOM 702 C C . LEU A 1 88 ? 6.731 -3.457 -9.703 1.00 93.19 88 LEU A C 1
ATOM 704 O O . LEU A 1 88 ? 6.966 -3.176 -10.880 1.00 93.19 88 LEU A O 1
ATOM 708 N N . GLY A 1 89 ? 7.646 -3.342 -8.742 1.00 92.56 89 GLY A N 1
ATOM 709 C CA . GLY A 1 89 ? 9.018 -2.933 -9.026 1.00 92.56 89 GLY A CA 1
ATOM 710 C C . GLY A 1 89 ? 9.744 -3.944 -9.914 1.00 92.56 89 GLY A C 1
ATOM 711 O O . GLY A 1 89 ? 10.293 -3.570 -10.953 1.00 92.56 89 GLY A O 1
ATOM 712 N N . ASN A 1 90 ? 9.659 -5.241 -9.606 1.00 91.12 90 ASN A N 1
ATOM 713 C CA . ASN A 1 90 ? 10.238 -6.292 -10.451 1.00 91.12 90 ASN A CA 1
ATOM 714 C C . ASN A 1 90 ? 9.719 -6.212 -11.894 1.00 91.12 90 ASN A C 1
ATOM 716 O O . ASN A 1 90 ? 10.497 -6.211 -12.851 1.00 91.12 90 ASN A O 1
ATOM 720 N N . ARG A 1 91 ? 8.403 -6.070 -12.057 1.00 92.25 91 ARG A N 1
ATOM 721 C CA . ARG A 1 91 ? 7.748 -5.906 -13.360 1.00 92.25 91 ARG A CA 1
ATOM 722 C C . ARG A 1 91 ? 8.201 -4.649 -14.089 1.00 92.25 91 ARG A C 1
ATOM 724 O O . ARG A 1 91 ? 8.526 -4.718 -15.274 1.00 92.25 91 ARG A O 1
ATOM 731 N N . TYR A 1 92 ? 8.313 -3.525 -13.384 1.00 93.75 92 TYR A N 1
ATOM 732 C CA . TYR A 1 92 ? 8.867 -2.288 -13.927 1.00 93.75 92 TYR A CA 1
ATOM 733 C C . TYR A 1 92 ? 10.288 -2.486 -14.476 1.00 93.75 92 TYR A C 1
ATOM 735 O O . TYR A 1 92 ? 10.603 -2.005 -15.566 1.00 93.75 92 TYR A O 1
ATOM 743 N N . HIS A 1 93 ? 11.149 -3.225 -13.772 1.00 89.75 93 HIS A N 1
ATOM 744 C CA . HIS A 1 93 ? 12.527 -3.471 -14.210 1.00 89.75 93 HIS A CA 1
ATOM 745 C C . HIS A 1 93 ? 12.650 -4.474 -15.371 1.00 89.75 93 HIS A C 1
ATOM 747 O O . HIS A 1 93 ? 13.645 -4.425 -16.093 1.00 89.75 93 HIS A O 1
ATOM 753 N N . ILE A 1 94 ? 11.636 -5.314 -15.623 1.00 87.12 94 ILE A N 1
ATOM 754 C CA . ILE A 1 94 ? 11.551 -6.173 -16.825 1.00 87.12 94 ILE A CA 1
ATOM 755 C C . ILE A 1 94 ? 11.287 -5.343 -18.099 1.00 87.12 94 ILE A C 1
ATOM 757 O O . ILE A 1 94 ? 11.625 -5.762 -19.216 1.00 87.12 94 ILE A O 1
ATOM 761 N N . VAL A 1 95 ? 10.682 -4.158 -17.966 1.00 84.94 95 VAL A N 1
ATOM 762 C CA . VAL A 1 95 ? 10.441 -3.244 -19.089 1.00 84.94 95 VAL A CA 1
ATOM 763 C C . VAL A 1 95 ? 11.771 -2.681 -19.594 1.00 84.94 95 VAL A C 1
ATOM 765 O O . VAL A 1 95 ? 12.594 -2.164 -18.835 1.00 84.94 95 VAL A O 1
ATOM 768 N N . ASN A 1 96 ? 11.986 -2.728 -20.910 1.00 83.12 96 ASN A N 1
ATOM 769 C CA . ASN A 1 96 ? 13.203 -2.179 -21.505 1.00 83.12 96 ASN A CA 1
ATOM 770 C C . ASN A 1 96 ? 13.354 -0.680 -21.169 1.00 83.12 96 ASN A C 1
ATOM 772 O O . ASN A 1 96 ? 12.376 0.064 -21.259 1.00 83.12 96 ASN A O 1
ATOM 776 N N . PRO A 1 97 ? 14.548 -0.200 -20.786 1.00 81.06 97 PRO A N 1
ATOM 777 C CA . PRO A 1 97 ? 14.724 1.187 -20.365 1.00 81.06 97 PRO A CA 1
ATOM 778 C C . PRO A 1 97 ? 14.459 2.219 -21.457 1.00 81.06 97 PRO A C 1
ATOM 780 O O . PRO A 1 97 ? 14.085 3.328 -21.106 1.00 81.06 97 PRO A O 1
ATOM 783 N N . HIS A 1 98 ? 14.588 1.897 -22.749 1.00 78.50 98 HIS A N 1
ATOM 784 C CA . HIS A 1 98 ? 14.166 2.834 -23.796 1.00 78.50 98 HIS A CA 1
ATOM 785 C C . HIS A 1 98 ? 12.658 3.057 -23.755 1.00 78.50 98 HIS A C 1
ATOM 787 O O . HIS A 1 98 ? 12.210 4.195 -23.733 1.00 78.50 98 HIS A O 1
ATOM 793 N N . ALA A 1 99 ? 11.889 1.972 -23.639 1.00 79.88 99 ALA A N 1
ATOM 794 C CA . ALA A 1 99 ? 10.442 2.053 -23.476 1.00 79.88 99 ALA A CA 1
ATOM 795 C C . ALA A 1 99 ? 10.053 2.822 -22.203 1.00 79.88 99 ALA A C 1
ATOM 797 O O . ALA A 1 99 ? 9.105 3.601 -22.223 1.00 79.88 99 ALA A O 1
ATOM 798 N N . ARG A 1 100 ? 10.817 2.659 -21.114 1.00 86.88 100 ARG A N 1
ATOM 799 C CA . ARG A 1 100 ? 10.643 3.463 -19.896 1.00 86.88 100 ARG A CA 1
ATOM 800 C C . ARG A 1 100 ? 10.946 4.944 -20.136 1.00 86.88 100 ARG A C 1
ATOM 802 O O . ARG A 1 100 ? 10.154 5.789 -19.751 1.00 86.88 100 ARG A O 1
ATOM 809 N N . ALA A 1 101 ? 12.062 5.259 -20.787 1.00 84.31 101 ALA A N 1
ATOM 810 C CA . ALA A 1 101 ? 12.482 6.635 -21.041 1.00 84.31 101 ALA A CA 1
ATOM 811 C C . ALA A 1 101 ? 11.519 7.389 -21.972 1.00 84.31 101 ALA A C 1
ATOM 813 O O . ALA A 1 101 ? 11.271 8.571 -21.760 1.00 84.31 101 ALA A O 1
ATOM 814 N N . GLU A 1 102 ? 10.950 6.711 -22.970 1.00 82.56 102 GLU A N 1
ATOM 815 C CA . GLU A 1 102 ? 9.997 7.305 -23.918 1.00 82.56 102 GLU A CA 1
ATOM 816 C C . GLU A 1 102 ? 8.652 7.672 -23.277 1.00 82.56 102 GLU A C 1
ATOM 818 O O . GLU A 1 102 ? 7.983 8.579 -23.759 1.00 82.56 102 GLU A O 1
ATOM 823 N N . ASN A 1 103 ? 8.282 7.028 -22.166 1.00 81.75 103 ASN A N 1
ATOM 824 C CA . ASN A 1 103 ? 7.015 7.260 -21.464 1.00 81.75 103 ASN A CA 1
ATOM 825 C C . ASN A 1 103 ? 7.186 8.065 -20.164 1.00 81.75 103 ASN A C 1
ATOM 827 O O . ASN A 1 103 ? 6.268 8.140 -19.352 1.00 81.75 103 ASN A O 1
ATOM 831 N N . VAL A 1 104 ? 8.344 8.704 -19.959 1.00 78.75 104 VAL A N 1
ATOM 832 C CA . VAL A 1 104 ? 8.641 9.440 -18.717 1.00 78.75 104 VAL A CA 1
ATOM 833 C C . VAL A 1 104 ? 7.711 10.636 -18.481 1.00 78.75 104 VAL A C 1
ATOM 835 O O . VAL A 1 104 ? 7.492 11.037 -17.337 1.00 78.75 104 VAL A O 1
ATOM 838 N N . SER A 1 105 ? 7.164 11.213 -19.556 1.00 78.88 105 SER A N 1
ATOM 839 C CA . SER A 1 105 ? 6.235 12.345 -19.507 1.00 78.88 105 SER A CA 1
ATOM 840 C C . SER A 1 105 ? 4.780 11.943 -19.273 1.00 78.88 105 SER A C 1
ATOM 842 O O . SER A 1 105 ? 3.973 12.819 -18.967 1.00 78.88 105 SER A O 1
ATOM 844 N N . GLU A 1 106 ? 4.438 10.658 -19.405 1.00 85.19 106 GLU A N 1
ATOM 845 C CA . GLU A 1 106 ? 3.075 10.184 -19.174 1.00 85.19 106 GLU A CA 1
ATOM 846 C C . GLU A 1 106 ? 2.746 10.236 -17.681 1.00 85.19 106 GLU A C 1
ATOM 848 O O . GLU A 1 106 ? 3.488 9.729 -16.833 1.00 85.19 106 GLU A O 1
ATOM 853 N N . GLU A 1 107 ? 1.614 10.860 -17.347 1.00 84.25 107 GLU A N 1
ATOM 854 C CA . GLU A 1 107 ? 1.229 11.144 -15.960 1.00 84.25 107 GLU A CA 1
ATOM 855 C C . GLU A 1 107 ? 1.186 9.873 -15.101 1.00 84.25 107 GLU A C 1
ATOM 857 O O . GLU A 1 107 ? 1.686 9.865 -13.973 1.00 84.25 107 GLU A O 1
ATOM 862 N N . LYS A 1 108 ? 0.657 8.789 -15.674 1.00 83.00 108 LYS A N 1
ATOM 863 C CA . LYS A 1 108 ? 0.522 7.480 -15.027 1.00 83.00 108 LYS A CA 1
ATOM 864 C C . LYS A 1 108 ? 1.871 6.796 -14.805 1.00 83.00 108 LYS A C 1
ATOM 866 O O . LYS A 1 108 ? 2.090 6.183 -13.764 1.00 83.00 108 LYS A O 1
ATOM 871 N N . CYS A 1 109 ? 2.810 6.944 -15.736 1.00 89.62 109 CYS A N 1
ATOM 872 C CA . CYS A 1 109 ? 4.136 6.325 -15.664 1.00 89.62 109 CYS A CA 1
ATOM 873 C C . CYS A 1 109 ? 5.075 7.064 -14.702 1.00 89.62 109 CYS A C 1
ATOM 875 O O . CYS A 1 109 ? 5.960 6.452 -14.099 1.00 89.62 109 CYS A O 1
ATOM 877 N N . ARG A 1 110 ? 4.878 8.377 -14.518 1.00 89.75 110 ARG A N 1
ATOM 878 C CA . ARG A 1 110 ? 5.751 9.238 -13.707 1.00 89.75 110 ARG A CA 1
ATOM 879 C C . ARG A 1 110 ? 5.952 8.723 -12.283 1.00 89.75 110 ARG A C 1
ATOM 881 O O . ARG A 1 110 ? 7.079 8.746 -11.789 1.00 89.75 110 ARG A O 1
ATOM 888 N N . LEU A 1 111 ? 4.889 8.253 -11.624 1.00 90.12 111 LEU A N 1
ATOM 889 C CA . LEU A 1 111 ? 4.996 7.734 -10.258 1.00 90.12 111 LEU A CA 1
ATOM 890 C C . LEU A 1 111 ? 5.836 6.450 -10.210 1.00 90.12 111 LEU A C 1
ATOM 892 O O . LEU A 1 111 ? 6.725 6.345 -9.370 1.00 90.12 111 LEU A O 1
ATOM 896 N N . ALA A 1 112 ? 5.622 5.520 -11.146 1.00 92.56 112 ALA A N 1
ATOM 897 C CA . ALA A 1 112 ? 6.413 4.293 -11.251 1.00 92.56 112 ALA A CA 1
ATOM 898 C C . ALA A 1 112 ? 7.894 4.590 -11.549 1.00 92.56 112 ALA A C 1
ATOM 900 O O . ALA A 1 112 ? 8.780 3.997 -10.937 1.00 92.56 112 ALA A O 1
ATOM 901 N N . HIS A 1 113 ? 8.183 5.561 -12.422 1.00 92.56 113 HIS A N 1
ATOM 902 C CA . HIS A 1 113 ? 9.555 6.011 -12.672 1.00 92.56 113 HIS A CA 1
ATOM 903 C C . HIS A 1 113 ? 10.214 6.596 -11.431 1.00 92.56 113 HIS A C 1
ATOM 905 O O . HIS A 1 113 ? 11.369 6.284 -11.143 1.00 92.56 113 HIS A O 1
ATOM 911 N N . HIS A 1 114 ? 9.488 7.440 -10.700 1.00 91.31 114 HIS A N 1
ATOM 912 C CA . HIS A 1 114 ? 9.998 8.021 -9.471 1.00 91.31 114 HIS A CA 1
ATOM 913 C C . HIS A 1 114 ? 10.302 6.925 -8.446 1.00 91.31 114 HIS A C 1
ATOM 915 O O . HIS A 1 114 ? 11.432 6.837 -7.973 1.00 91.31 114 HIS A O 1
ATOM 921 N N . GLN A 1 115 ? 9.335 6.042 -8.189 1.00 92.69 115 GLN A N 1
ATOM 922 C CA . GLN A 1 115 ? 9.428 5.032 -7.140 1.00 92.69 115 GLN A CA 1
ATOM 923 C C . GLN A 1 115 ? 10.400 3.892 -7.445 1.00 92.69 115 GLN A C 1
ATOM 925 O O . GLN A 1 115 ? 11.093 3.450 -6.538 1.00 92.69 115 GLN A O 1
ATOM 930 N N . PHE A 1 116 ? 10.496 3.424 -8.687 1.00 92.44 116 PHE A N 1
ATOM 931 C CA . PHE A 1 116 ? 11.328 2.262 -9.030 1.00 92.44 116 PHE A CA 1
ATOM 932 C C . PHE A 1 116 ? 12.602 2.630 -9.801 1.00 92.44 116 PHE A C 1
ATOM 934 O O . PHE A 1 116 ? 13.522 1.829 -9.920 1.00 92.44 116 PHE A O 1
ATOM 941 N N . GLY A 1 117 ? 12.677 3.836 -10.369 1.00 86.88 117 GLY A N 1
ATOM 942 C CA . GLY A 1 117 ? 13.803 4.256 -11.206 1.00 86.88 117 GLY A CA 1
ATOM 943 C C . GLY A 1 117 ? 14.728 5.297 -10.584 1.00 86.88 117 GLY A C 1
ATOM 944 O O . GLY A 1 117 ? 15.930 5.249 -10.833 1.00 86.88 117 GLY A O 1
ATOM 945 N N . ILE A 1 118 ? 14.182 6.266 -9.843 1.00 83.94 118 ILE A N 1
ATOM 946 C CA . ILE A 1 118 ? 14.913 7.489 -9.467 1.00 83.94 118 ILE A CA 1
ATOM 947 C C . ILE A 1 118 ? 15.149 7.580 -7.963 1.00 83.94 118 ILE A C 1
ATOM 949 O O . ILE A 1 118 ? 16.217 8.020 -7.549 1.00 83.94 118 ILE A O 1
ATOM 953 N N . GLU A 1 119 ? 14.164 7.214 -7.147 1.00 84.50 119 GLU A N 1
ATOM 954 C CA . GLU A 1 119 ? 14.247 7.399 -5.703 1.00 84.50 119 GLU A CA 1
ATOM 955 C C . GLU A 1 119 ? 15.252 6.426 -5.071 1.00 84.50 119 GLU A C 1
ATOM 957 O O . GLU A 1 119 ? 15.109 5.203 -5.156 1.00 84.50 119 GLU A O 1
ATOM 962 N N . THR A 1 120 ? 16.274 6.996 -4.429 1.00 80.44 120 THR A N 1
ATOM 963 C CA . THR A 1 120 ? 17.392 6.272 -3.806 1.00 80.44 120 THR A CA 1
ATOM 964 C C . THR A 1 120 ? 17.413 6.381 -2.285 1.00 80.44 120 THR A C 1
ATOM 966 O O . THR A 1 120 ? 18.291 5.785 -1.664 1.00 80.44 120 THR A O 1
ATOM 969 N N . ARG A 1 121 ? 16.519 7.173 -1.677 1.00 87.62 121 ARG A N 1
ATOM 970 C CA . ARG A 1 121 ? 16.388 7.252 -0.215 1.00 87.62 121 ARG A CA 1
ATOM 971 C C . ARG A 1 121 ? 16.012 5.900 0.374 1.00 87.62 121 ARG A C 1
ATOM 973 O O . ARG A 1 121 ? 15.389 5.080 -0.296 1.00 87.62 121 ARG A O 1
ATOM 980 N N . LEU A 1 122 ? 16.371 5.680 1.636 1.00 87.56 122 LEU A N 1
ATOM 981 C CA . LEU A 1 122 ? 15.912 4.504 2.371 1.00 87.56 122 LEU A CA 1
ATOM 982 C C . LEU A 1 122 ? 14.382 4.488 2.401 1.00 87.56 122 LEU A C 1
ATOM 984 O O . LEU A 1 122 ? 13.748 5.540 2.471 1.00 87.56 122 LEU A O 1
ATOM 988 N N . TRP A 1 123 ? 13.784 3.298 2.337 1.00 89.81 123 TRP A N 1
ATOM 989 C CA . TRP A 1 123 ? 12.327 3.168 2.269 1.00 89.81 123 TRP A CA 1
ATOM 990 C C . TRP A 1 123 ? 11.627 3.794 3.490 1.00 89.81 123 TRP A C 1
ATOM 992 O O . TRP A 1 123 ? 10.544 4.350 3.351 1.00 89.81 123 TRP A O 1
ATOM 1002 N N . GLU A 1 124 ? 12.272 3.783 4.661 1.00 89.75 124 GLU A N 1
ATOM 1003 C CA . GLU A 1 124 ? 11.773 4.402 5.899 1.00 89.75 124 GLU A CA 1
ATOM 1004 C C . GLU A 1 124 ? 11.678 5.933 5.818 1.00 89.75 124 GLU A C 1
ATOM 1006 O O . GLU A 1 124 ? 10.875 6.551 6.516 1.00 89.75 124 GLU A O 1
ATOM 1011 N N . GLU A 1 125 ? 12.504 6.549 4.972 1.00 90.19 125 GLU A N 1
ATOM 1012 C CA . GLU A 1 125 ? 12.586 8.000 4.786 1.00 90.19 125 GLU A CA 1
ATOM 1013 C C . GLU A 1 125 ? 11.775 8.485 3.579 1.00 90.19 125 GLU A C 1
ATOM 1015 O O . GLU A 1 125 ? 11.645 9.693 3.356 1.00 90.19 125 GLU A O 1
ATOM 1020 N N . ASP A 1 126 ? 11.255 7.564 2.767 1.00 91.38 126 ASP A N 1
ATOM 1021 C CA . ASP A 1 126 ? 10.485 7.912 1.585 1.00 91.38 126 ASP A CA 1
ATOM 1022 C C . ASP A 1 126 ? 9.041 8.283 1.973 1.00 91.38 126 ASP A C 1
ATOM 1024 O O . ASP A 1 126 ? 8.309 7.450 2.526 1.00 91.38 126 ASP A O 1
ATOM 1028 N N . PRO A 1 127 ? 8.583 9.505 1.628 1.00 91.81 127 PRO A N 1
ATOM 1029 C CA . PRO A 1 127 ? 7.212 9.942 1.858 1.00 91.81 127 PRO A CA 1
ATOM 1030 C C . PRO A 1 127 ? 6.134 8.974 1.356 1.00 91.81 127 PRO A C 1
ATOM 1032 O O . PRO A 1 127 ? 5.058 8.932 1.955 1.00 91.81 127 PRO A O 1
ATOM 1035 N N . PHE A 1 128 ? 6.408 8.186 0.312 1.00 91.25 128 PHE A N 1
ATOM 1036 C CA . PHE A 1 128 ? 5.501 7.162 -0.208 1.00 91.25 128 PHE A CA 1
ATOM 1037 C C . PHE A 1 128 ? 5.087 6.142 0.865 1.00 91.25 128 PHE A C 1
ATOM 1039 O O . PHE A 1 128 ? 3.919 5.777 0.949 1.00 91.25 128 PHE A O 1
ATOM 1046 N N . PHE A 1 129 ? 6.003 5.745 1.755 1.00 92.75 129 PHE A N 1
ATOM 1047 C CA . PHE A 1 129 ? 5.722 4.773 2.818 1.00 92.75 129 PHE A CA 1
ATOM 1048 C C . PHE A 1 129 ? 5.179 5.402 4.110 1.00 92.75 129 PHE A C 1
ATOM 1050 O O . PHE A 1 129 ? 4.903 4.679 5.070 1.00 92.75 129 PHE A O 1
ATOM 1057 N N . THR A 1 130 ? 4.968 6.725 4.157 1.00 93.69 130 THR A N 1
ATOM 1058 C CA . THR A 1 130 ? 4.511 7.437 5.371 1.00 93.69 130 THR A CA 1
ATOM 1059 C C . THR A 1 130 ? 3.252 6.812 5.961 1.00 93.69 130 THR A C 1
ATOM 1061 O O . THR A 1 130 ? 3.195 6.517 7.154 1.00 93.69 130 THR A O 1
ATOM 1064 N N . HIS A 1 131 ? 2.241 6.567 5.126 1.00 91.75 131 HIS A N 1
ATOM 1065 C CA . HIS A 1 131 ? 0.982 6.000 5.597 1.00 91.75 131 HIS A CA 1
ATOM 1066 C C . HIS A 1 131 ? 1.140 4.531 6.043 1.00 91.75 131 HIS A C 1
ATOM 1068 O O . HIS A 1 131 ? 0.359 4.076 6.875 1.00 91.75 131 HIS A O 1
ATOM 1074 N N . TRP A 1 132 ? 2.137 3.788 5.534 1.00 94.00 132 TRP A N 1
ATOM 1075 C CA . TRP A 1 132 ? 2.343 2.368 5.857 1.00 94.00 132 TRP A CA 1
ATOM 1076 C C . TRP A 1 132 ? 3.004 2.279 7.221 1.00 94.00 132 TRP A C 1
ATOM 1078 O O . TRP A 1 132 ? 2.559 1.526 8.083 1.00 94.00 132 TRP A O 1
ATOM 1088 N N . LEU A 1 133 ? 4.031 3.108 7.427 1.00 93.31 133 LEU A N 1
ATOM 1089 C CA . LEU A 1 133 ? 4.696 3.290 8.710 1.00 93.31 133 LEU A CA 1
ATOM 1090 C C . LEU A 1 133 ? 3.698 3.736 9.778 1.00 93.31 133 LEU A C 1
ATOM 1092 O O . LEU A 1 133 ? 3.667 3.176 10.873 1.00 93.31 133 LEU A O 1
ATOM 1096 N N . GLU A 1 134 ? 2.844 4.710 9.456 1.00 94.25 134 GLU A N 1
ATOM 1097 C CA . GLU A 1 134 ? 1.802 5.171 10.368 1.00 94.25 134 GLU A CA 1
ATOM 1098 C C . GLU A 1 134 ? 0.803 4.053 10.706 1.00 94.25 134 GLU A C 1
ATOM 1100 O O . GLU A 1 134 ? 0.485 3.856 11.882 1.00 94.25 134 GLU A O 1
ATOM 1105 N N . LEU A 1 135 ? 0.341 3.299 9.701 1.00 92.31 135 LEU A N 1
ATOM 1106 C CA . LEU A 1 135 ? -0.590 2.184 9.874 1.00 92.31 135 LEU A CA 1
ATOM 1107 C C . LEU A 1 135 ? 0.009 1.093 10.765 1.00 92.31 135 LEU A C 1
ATOM 1109 O O . LEU A 1 135 ? -0.617 0.692 11.745 1.00 92.31 135 LEU A O 1
ATOM 1113 N N . HIS A 1 136 ? 1.230 0.660 10.463 1.00 93.06 136 HIS A N 1
ATOM 1114 C CA . HIS A 1 136 ? 1.951 -0.359 11.219 1.00 93.06 136 HIS A CA 1
ATOM 1115 C C . HIS A 1 136 ? 2.188 0.066 12.669 1.00 93.06 136 HIS A C 1
ATOM 1117 O O . HIS A 1 136 ? 1.848 -0.664 13.596 1.00 93.06 136 HIS A O 1
ATOM 1123 N N . ASN A 1 137 ? 2.688 1.283 12.898 1.00 93.00 137 ASN A N 1
ATOM 1124 C CA . ASN A 1 137 ? 2.956 1.765 14.254 1.00 93.00 137 ASN A CA 1
ATOM 1125 C C . ASN A 1 137 ? 1.672 1.849 15.095 1.00 93.00 137 ASN A C 1
ATOM 1127 O O . ASN A 1 137 ? 1.674 1.487 16.273 1.00 93.00 137 ASN A O 1
ATOM 1131 N N . LYS A 1 138 ? 0.560 2.288 14.493 1.00 93.25 138 LYS A N 1
ATOM 1132 C CA . LYS A 1 138 ? -0.748 2.314 15.162 1.00 93.25 138 LYS A CA 1
ATOM 1133 C C . LYS A 1 138 ? -1.277 0.913 15.437 1.00 93.25 138 LYS A C 1
ATOM 1135 O O . LYS A 1 138 ? -1.791 0.678 16.528 1.00 93.25 138 LYS A O 1
ATOM 1140 N N . ASN A 1 139 ? -1.133 -0.009 14.488 1.00 92.56 139 ASN A N 1
ATOM 1141 C CA . ASN A 1 139 ? -1.537 -1.398 14.669 1.00 92.56 139 ASN A CA 1
ATOM 1142 C C . ASN A 1 139 ? -0.786 -2.057 15.835 1.00 92.56 139 ASN A C 1
ATOM 1144 O O . ASN A 1 139 ? -1.419 -2.615 16.731 1.00 92.56 139 ASN A O 1
ATOM 1148 N N . ASN A 1 140 ? 0.535 -1.873 15.899 1.00 91.44 140 ASN A N 1
ATOM 1149 C CA . ASN A 1 140 ? 1.368 -2.406 16.978 1.00 91.44 140 ASN A CA 1
ATOM 1150 C C . ASN A 1 140 ? 0.976 -1.814 18.337 1.00 91.44 140 ASN A C 1
ATOM 1152 O O . ASN A 1 140 ? 0.878 -2.537 19.329 1.00 91.44 140 ASN A O 1
ATOM 1156 N N . ALA A 1 141 ? 0.686 -0.511 18.394 1.00 91.12 141 ALA A N 1
ATOM 1157 C CA . ALA A 1 141 ? 0.209 0.129 19.617 1.00 91.12 141 ALA A CA 1
ATOM 1158 C C . ALA A 1 141 ? -1.141 -0.447 20.090 1.00 91.12 141 ALA A C 1
ATOM 1160 O O . ALA A 1 141 ? -1.339 -0.638 21.293 1.00 91.12 141 ALA A O 1
ATOM 1161 N N . ILE A 1 142 ? -2.057 -0.765 19.165 1.00 90.75 142 ILE A N 1
ATOM 1162 C CA . ILE A 1 142 ? -3.335 -1.418 19.491 1.00 90.75 142 ILE A CA 1
ATOM 1163 C C . ILE A 1 142 ? -3.093 -2.835 20.021 1.00 90.75 142 ILE A C 1
ATOM 1165 O O . ILE A 1 142 ? -3.681 -3.207 21.035 1.00 90.75 142 ILE A O 1
ATOM 1169 N N . GLN A 1 143 ? -2.229 -3.619 19.374 1.00 90.38 143 GLN A N 1
ATOM 1170 C CA . GLN A 1 143 ? -1.919 -4.986 19.802 1.00 90.38 143 GLN A CA 1
ATOM 1171 C C . GLN A 1 143 ? -1.294 -5.032 21.200 1.00 90.38 143 GLN A C 1
ATOM 1173 O O . GLN A 1 143 ? -1.715 -5.836 22.033 1.00 90.38 143 GLN A O 1
ATOM 1178 N N . GLN A 1 144 ? -0.352 -4.131 21.495 1.00 89.38 144 GLN A N 1
ATOM 1179 C CA . GLN A 1 144 ? 0.285 -4.033 22.814 1.00 89.38 144 GLN A CA 1
ATOM 1180 C C . GLN A 1 144 ? -0.716 -3.706 23.931 1.00 89.38 144 GLN A C 1
ATOM 1182 O O . GLN A 1 144 ? -0.546 -4.151 25.064 1.00 89.38 144 GLN A O 1
ATOM 1187 N N . ASN A 1 145 ? -1.787 -2.974 23.610 1.00 87.94 145 ASN A N 1
ATOM 1188 C CA . ASN A 1 145 ? -2.801 -2.527 24.569 1.00 87.94 145 ASN A CA 1
ATOM 1189 C C . ASN A 1 145 ? -4.152 -3.238 24.389 1.00 87.94 145 ASN A C 1
ATOM 1191 O O . ASN A 1 145 ? -5.185 -2.776 24.880 1.00 87.94 145 ASN A O 1
ATOM 1195 N N . ILE A 1 146 ? -4.172 -4.390 23.710 1.00 88.19 146 ILE A N 1
ATOM 1196 C CA . ILE A 1 146 ? -5.418 -5.057 23.303 1.00 88.19 146 ILE A CA 1
ATOM 1197 C C . ILE A 1 146 ? -6.247 -5.579 24.479 1.00 88.19 146 ILE A C 1
ATOM 1199 O O . ILE A 1 146 ? -7.449 -5.824 24.360 1.00 88.19 146 ILE A O 1
ATOM 1203 N N . GLU A 1 147 ? -5.614 -5.757 25.637 1.00 85.62 147 GLU A N 1
ATOM 1204 C CA . GLU A 1 147 ? -6.286 -6.163 26.867 1.00 85.62 147 GLU A CA 1
ATOM 1205 C C . GLU A 1 147 ? -7.060 -5.008 27.523 1.00 85.62 147 GLU A C 1
ATOM 1207 O O . GLU A 1 147 ? -8.041 -5.268 28.228 1.00 85.62 147 GLU A O 1
ATOM 1212 N N . SER A 1 148 ? -6.689 -3.760 27.220 1.00 85.75 148 SER A N 1
ATOM 1213 C CA . SER A 1 148 ? -7.235 -2.515 27.771 1.00 85.75 148 SER A CA 1
ATOM 1214 C C . SER A 1 148 ? -7.786 -1.593 26.675 1.00 85.75 148 SER A C 1
ATOM 1216 O O . SER A 1 148 ? -7.418 -0.425 26.590 1.00 85.75 148 SER A O 1
ATOM 1218 N N . LEU A 1 149 ? -8.685 -2.117 25.834 1.00 83.06 149 LEU A N 1
ATOM 1219 C CA . LEU A 1 149 ? -9.321 -1.333 24.770 1.00 83.06 149 LEU A CA 1
ATOM 1220 C C . LEU A 1 149 ? -10.185 -0.205 25.338 1.00 83.06 149 LEU A C 1
ATOM 1222 O O . LEU A 1 149 ? -11.228 -0.445 25.953 1.00 83.06 149 LEU A O 1
ATOM 1226 N N . ASP A 1 150 ? -9.782 1.022 25.050 1.00 81.94 150 ASP A N 1
ATOM 1227 C CA . ASP A 1 150 ? -10.505 2.240 25.378 1.00 81.94 150 ASP A CA 1
ATOM 1228 C C . ASP A 1 150 ? -11.077 2.926 24.122 1.00 81.94 150 ASP A C 1
ATOM 1230 O O . ASP A 1 150 ? -11.021 2.417 22.998 1.00 81.94 150 ASP A O 1
ATOM 1234 N N . ALA A 1 151 ? -11.695 4.092 24.320 1.00 76.50 151 ALA A N 1
ATOM 1235 C CA . ALA A 1 151 ? -12.284 4.871 23.234 1.00 76.50 151 ALA A CA 1
ATOM 1236 C C . ALA A 1 151 ? -11.243 5.296 22.184 1.00 76.50 151 ALA A C 1
ATOM 1238 O O . ALA A 1 151 ? -11.559 5.378 20.995 1.00 76.50 151 ALA A O 1
ATOM 1239 N N . GLU A 1 152 ? -10.014 5.563 22.626 1.00 80.62 152 GLU A N 1
ATOM 1240 C CA . GLU A 1 152 ? -8.903 6.001 21.787 1.00 80.62 152 GLU A CA 1
ATOM 1241 C C . GLU A 1 152 ? -8.360 4.854 20.929 1.00 80.62 152 GLU A C 1
ATOM 1243 O O . GLU A 1 152 ? -8.174 5.019 19.723 1.00 80.62 152 GLU A O 1
ATOM 1248 N N . SER A 1 153 ? -8.231 3.655 21.498 1.00 82.50 153 SER A N 1
ATOM 1249 C CA . SER A 1 153 ? -7.882 2.426 20.776 1.00 82.50 153 SER A CA 1
ATOM 1250 C C . SER A 1 153 ? -8.887 2.151 19.655 1.00 82.50 153 SER A C 1
ATOM 1252 O O . SER A 1 153 ? -8.523 1.874 18.512 1.00 82.50 153 SER A O 1
ATOM 1254 N N . ILE A 1 154 ? -10.179 2.312 19.955 1.00 75.88 154 ILE A N 1
ATOM 1255 C CA . ILE A 1 154 ? -11.260 2.165 18.973 1.00 75.88 154 ILE A CA 1
ATOM 1256 C C . ILE A 1 154 ? -11.183 3.247 17.894 1.00 75.88 154 ILE A C 1
ATOM 1258 O O . ILE A 1 154 ? -11.402 2.948 16.721 1.00 75.88 154 ILE A O 1
ATOM 1262 N N . ALA A 1 155 ? -10.882 4.497 18.258 1.00 76.69 155 ALA A N 1
ATOM 1263 C CA . ALA A 1 155 ? -10.671 5.575 17.295 1.00 76.69 155 ALA A CA 1
ATOM 1264 C C . ALA A 1 155 ? -9.497 5.256 16.353 1.00 76.69 155 ALA A C 1
ATOM 1266 O O . ALA A 1 155 ? -9.634 5.399 15.136 1.00 76.69 155 ALA A O 1
ATOM 1267 N N . THR A 1 156 ? -8.404 4.743 16.918 1.00 83.38 156 THR A N 1
ATOM 1268 C CA . THR A 1 156 ? -7.172 4.371 16.217 1.00 83.38 156 THR A CA 1
ATOM 1269 C C . THR A 1 156 ? -7.409 3.265 15.195 1.00 83.38 156 THR A C 1
ATOM 1271 O O . THR A 1 156 ? -6.993 3.427 14.052 1.00 83.38 156 THR A O 1
ATOM 1274 N N . ILE A 1 157 ? -8.165 2.212 15.533 1.00 81.38 157 ILE A N 1
ATOM 1275 C CA . ILE A 1 157 ? -8.529 1.142 14.580 1.00 81.38 157 ILE A CA 1
ATOM 1276 C C . ILE A 1 157 ? -9.216 1.717 13.326 1.00 81.38 157 ILE A C 1
ATOM 1278 O O . ILE A 1 157 ? -8.983 1.255 12.213 1.00 81.38 157 ILE A O 1
ATOM 1282 N N . ASN A 1 158 ? -10.027 2.770 13.458 1.00 70.81 158 ASN A N 1
ATOM 1283 C CA . ASN A 1 158 ? -10.675 3.391 12.291 1.00 70.81 158 ASN A CA 1
ATOM 1284 C C . ASN A 1 158 ? -9.704 4.199 11.452 1.00 70.81 158 ASN A C 1
ATOM 1286 O O . ASN A 1 158 ? -9.791 4.204 10.227 1.00 70.81 158 ASN A O 1
ATOM 1290 N N . HIS A 1 159 ? -8.811 4.918 12.128 1.00 79.44 159 HIS A N 1
ATOM 1291 C CA . HIS A 1 159 ? -7.772 5.666 11.449 1.00 79.44 159 HIS A CA 1
ATOM 1292 C C . HIS A 1 159 ? -6.894 4.721 10.629 1.00 79.44 159 HIS A C 1
ATOM 1294 O O . HIS A 1 159 ? -6.592 5.032 9.483 1.00 79.44 159 HIS A O 1
ATOM 1300 N N . CYS A 1 160 ? -6.608 3.522 11.151 1.00 85.81 160 CYS A N 1
ATOM 1301 C CA . CYS A 1 160 ? -5.947 2.461 10.396 1.00 85.81 160 CYS A CA 1
ATOM 1302 C C . CYS A 1 160 ? -6.687 2.138 9.088 1.00 85.81 160 CYS A C 1
ATOM 1304 O O . CYS A 1 160 ? -6.069 2.145 8.031 1.00 85.81 160 CYS A O 1
ATOM 1306 N N . HIS A 1 161 ? -8.011 1.956 9.108 1.00 74.94 161 HIS A N 1
ATOM 1307 C CA . HIS A 1 161 ? -8.778 1.720 7.875 1.00 74.94 161 HIS A CA 1
ATOM 1308 C C . HIS A 1 161 ? -8.690 2.870 6.858 1.00 74.94 161 HIS A C 1
ATOM 1310 O O . HIS A 1 161 ? -8.608 2.614 5.661 1.00 74.94 161 HIS A O 1
ATOM 1316 N N . SER A 1 162 ? -8.682 4.126 7.314 1.00 76.25 162 SER A N 1
ATOM 1317 C CA . SER A 1 162 ? -8.487 5.287 6.431 1.00 76.25 162 SER A CA 1
ATOM 1318 C C . SER A 1 162 ? -7.096 5.294 5.794 1.00 76.25 162 SER A C 1
ATOM 1320 O O . SER A 1 162 ? -6.955 5.611 4.613 1.00 76.25 162 SER A O 1
ATOM 1322 N N . LEU A 1 163 ? -6.069 4.899 6.555 1.00 85.06 163 LEU A N 1
ATOM 1323 C CA . LEU A 1 163 ? -4.714 4.756 6.030 1.00 85.06 163 LEU A CA 1
ATOM 1324 C C . LEU A 1 163 ? -4.668 3.696 4.933 1.00 85.06 163 LEU A C 1
ATOM 1326 O O . LEU A 1 163 ? -4.198 4.043 3.858 1.00 85.06 163 LEU A O 1
ATOM 1330 N N . ILE A 1 164 ? -5.237 2.497 5.153 1.00 83.88 164 ILE A N 1
ATOM 1331 C CA . ILE A 1 164 ? -5.380 1.434 4.129 1.00 83.88 164 ILE A CA 1
ATOM 1332 C C . ILE A 1 164 ? -5.998 2.005 2.835 1.00 83.88 164 ILE A C 1
ATOM 1334 O O . ILE A 1 164 ? -5.466 1.785 1.753 1.00 83.88 164 ILE A O 1
ATOM 1338 N N . GLY A 1 165 ? -7.026 2.853 2.968 1.00 74.81 165 GLY A N 1
ATOM 1339 C CA . GLY A 1 165 ? -7.586 3.705 1.907 1.00 74.81 165 GLY A CA 1
ATOM 1340 C C . GLY A 1 165 ? -6.562 4.369 0.998 1.00 74.81 165 GLY A C 1
ATOM 1341 O O . GLY A 1 165 ? -6.571 4.218 -0.224 1.00 74.81 165 GLY A O 1
ATOM 1342 N N . LYS A 1 166 ? -5.673 5.131 1.626 1.00 83.75 166 LYS A N 1
ATOM 1343 C CA . LYS A 1 166 ? -4.608 5.855 0.936 1.00 83.75 166 LYS A CA 1
ATOM 1344 C C . LYS A 1 166 ? -3.584 4.893 0.340 1.00 83.75 166 LYS A C 1
ATOM 1346 O O . LYS A 1 166 ? -3.121 5.139 -0.768 1.00 83.75 166 LYS A O 1
ATOM 1351 N N . ILE A 1 167 ? -3.304 3.786 1.038 1.00 87.94 167 ILE A N 1
ATOM 1352 C CA . ILE A 1 167 ? -2.363 2.765 0.571 1.00 87.94 167 ILE A CA 1
ATOM 1353 C C . ILE A 1 167 ? -2.786 2.172 -0.765 1.00 87.94 167 ILE A C 1
ATOM 1355 O O . ILE A 1 167 ? -2.002 2.153 -1.714 1.00 87.94 167 ILE A O 1
ATOM 1359 N N . GLU A 1 168 ? -4.041 1.743 -0.868 1.00 86.50 168 GLU A N 1
ATOM 1360 C CA . GLU A 1 168 ? -4.547 1.188 -2.121 1.00 86.50 168 GLU A CA 1
ATOM 1361 C C . GLU A 1 168 ? -4.580 2.227 -3.238 1.00 86.50 168 GLU A C 1
ATOM 1363 O O . GLU A 1 168 ? -4.272 1.886 -4.374 1.00 86.50 168 GLU A O 1
ATOM 1368 N N . GLY A 1 169 ? -4.912 3.487 -2.936 1.00 82.44 169 GLY A N 1
ATOM 1369 C CA . GLY A 1 169 ? -4.904 4.563 -3.930 1.00 82.44 169 GLY A CA 1
ATOM 1370 C C . GLY A 1 169 ? -3.520 4.778 -4.548 1.00 82.44 169 GLY A C 1
ATOM 1371 O O . GLY A 1 169 ? -3.376 4.799 -5.772 1.00 82.44 169 GLY A O 1
ATOM 1372 N N . ASP A 1 170 ? -2.493 4.868 -3.707 1.00 87.69 170 ASP A N 1
ATOM 1373 C CA . ASP A 1 170 ? -1.103 5.022 -4.137 1.00 87.69 170 ASP A CA 1
ATOM 1374 C C . ASP A 1 170 ? -0.601 3.786 -4.911 1.00 87.69 170 ASP A C 1
ATOM 1376 O O . ASP A 1 170 ? 0.027 3.919 -5.968 1.00 87.69 170 ASP A O 1
ATOM 1380 N N . LEU A 1 171 ? -0.926 2.574 -4.439 1.00 90.44 171 LEU A N 1
ATOM 1381 C CA . LEU A 1 171 ? -0.603 1.325 -5.140 1.00 90.44 171 LEU A CA 1
ATOM 1382 C C . LEU A 1 171 ? -1.320 1.214 -6.486 1.00 90.44 171 LEU A C 1
ATOM 1384 O O . LEU A 1 171 ? -0.711 0.784 -7.462 1.00 90.44 171 LEU A O 1
ATOM 1388 N N . GLN A 1 172 ? -2.583 1.623 -6.574 1.00 89.31 172 GLN A N 1
ATOM 1389 C CA . GLN A 1 172 ? -3.354 1.587 -7.813 1.00 89.31 172 GLN A CA 1
ATOM 1390 C C . GLN A 1 172 ? -2.730 2.495 -8.880 1.00 89.31 172 GLN A C 1
ATOM 1392 O O . GLN A 1 172 ? -2.606 2.084 -10.035 1.00 89.31 172 GLN A O 1
ATOM 1397 N N . MET A 1 173 ? -2.254 3.685 -8.499 1.00 88.38 173 MET A N 1
ATOM 1398 C CA . MET A 1 173 ? -1.510 4.557 -9.415 1.00 88.38 173 MET A CA 1
ATOM 1399 C C . MET A 1 173 ? -0.224 3.887 -9.926 1.00 88.38 173 MET A C 1
ATOM 1401 O O . MET A 1 173 ? 0.081 3.969 -11.117 1.00 88.38 173 MET A O 1
ATOM 1405 N N . LEU A 1 174 ? 0.513 3.177 -9.060 1.00 93.00 174 LEU A N 1
ATOM 1406 C CA . LEU A 1 174 ? 1.684 2.397 -9.480 1.00 93.00 174 LEU A CA 1
ATOM 1407 C C . LEU A 1 174 ? 1.310 1.248 -10.424 1.00 93.00 174 LEU A C 1
ATOM 1409 O O . LEU A 1 174 ? 1.981 1.058 -11.438 1.00 93.00 174 LEU A O 1
ATOM 1413 N N . VAL A 1 175 ? 0.241 0.503 -10.123 1.00 93.62 175 VAL A N 1
ATOM 1414 C CA . VAL A 1 175 ? -0.270 -0.581 -10.978 1.00 93.62 175 VAL A CA 1
ATOM 1415 C C . VAL A 1 175 ? -0.569 -0.060 -12.379 1.00 93.62 175 VAL A C 1
ATOM 1417 O O . VAL A 1 175 ? -0.167 -0.679 -13.364 1.00 93.62 175 VAL A O 1
ATOM 1420 N N . GLU A 1 176 ? -1.266 1.071 -12.480 1.00 92.94 176 GLU A N 1
ATOM 1421 C CA . GLU A 1 176 ? -1.619 1.680 -13.761 1.00 92.94 176 GLU A CA 1
ATOM 1422 C C . GLU A 1 176 ? -0.380 2.099 -14.552 1.00 92.94 176 GLU A C 1
ATOM 1424 O O . GLU A 1 176 ? -0.259 1.722 -15.719 1.00 92.94 176 GLU A O 1
ATOM 1429 N N . GLY A 1 177 ? 0.571 2.780 -13.907 1.00 92.75 177 GLY A N 1
ATOM 1430 C CA . GLY A 1 177 ? 1.825 3.188 -14.541 1.00 92.75 177 GLY A CA 1
ATOM 1431 C C . GLY A 1 177 ? 2.663 2.010 -15.037 1.00 92.75 177 GLY A C 1
ATOM 1432 O O . GLY A 1 177 ? 3.125 2.006 -16.177 1.00 92.75 177 GLY A O 1
ATOM 1433 N N . VAL A 1 178 ? 2.830 0.969 -14.217 1.00 94.06 178 VAL A N 1
ATOM 1434 C CA . VAL A 1 178 ? 3.579 -0.236 -14.615 1.00 94.06 178 VAL A CA 1
ATOM 1435 C C . VAL A 1 178 ? 2.874 -0.966 -15.758 1.00 94.06 178 VAL A C 1
ATOM 1437 O O . VAL A 1 178 ? 3.523 -1.364 -16.725 1.00 94.06 178 VAL A O 1
ATOM 1440 N N . ARG A 1 179 ? 1.545 -1.101 -15.702 1.00 94.19 179 ARG A N 1
ATOM 1441 C CA . ARG A 1 179 ? 0.764 -1.762 -16.756 1.00 94.19 179 ARG A CA 1
ATOM 1442 C C . ARG A 1 179 ? 0.857 -1.028 -18.093 1.00 94.19 179 ARG A C 1
ATOM 1444 O O . ARG A 1 179 ? 0.902 -1.673 -19.141 1.00 94.19 179 ARG A O 1
ATOM 1451 N N . GLU A 1 180 ? 0.868 0.299 -18.072 1.00 92.25 180 GLU A N 1
ATOM 1452 C CA . GLU A 1 180 ? 1.020 1.120 -19.273 1.00 92.25 180 GLU A CA 1
ATOM 1453 C C . GLU A 1 180 ? 2.405 0.941 -19.906 1.00 92.25 180 GLU A C 1
ATOM 1455 O O . GLU A 1 180 ? 2.508 0.664 -21.105 1.00 92.25 180 GLU A O 1
ATOM 1460 N N . LEU A 1 181 ? 3.458 0.949 -19.085 1.00 91.25 181 LEU A N 1
ATOM 1461 C CA . LEU A 1 181 ? 4.826 0.658 -19.518 1.00 91.25 181 LEU A CA 1
ATOM 1462 C C . LEU A 1 181 ? 4.970 -0.747 -20.122 1.00 91.25 181 LEU A C 1
ATOM 1464 O O . LEU A 1 181 ? 5.607 -0.921 -21.165 1.00 91.25 181 LEU A O 1
ATOM 1468 N N . GLU A 1 182 ? 4.362 -1.759 -19.501 1.00 91.94 182 GLU A N 1
ATOM 1469 C CA . GLU A 1 182 ? 4.345 -3.129 -20.022 1.00 91.94 182 GLU A CA 1
ATOM 1470 C C . GLU A 1 182 ? 3.614 -3.226 -21.366 1.00 91.94 182 GLU A C 1
ATOM 1472 O O . GLU A 1 182 ? 4.098 -3.892 -22.287 1.00 91.94 182 GLU A O 1
ATOM 1477 N N . ALA A 1 183 ? 2.460 -2.563 -21.493 1.00 89.88 183 ALA A N 1
ATOM 1478 C CA . ALA A 1 183 ? 1.674 -2.551 -22.721 1.00 89.88 183 ALA A CA 1
ATOM 1479 C C . ALA A 1 183 ? 2.448 -1.894 -23.870 1.00 89.88 183 ALA A C 1
ATOM 1481 O O . ALA A 1 183 ? 2.540 -2.475 -24.958 1.00 89.88 183 ALA A O 1
ATOM 1482 N N . TYR A 1 184 ? 3.071 -0.742 -23.608 1.00 87.25 184 TYR A N 1
ATOM 1483 C CA . TYR A 1 184 ? 3.924 -0.060 -24.575 1.00 87.25 184 TYR A CA 1
ATOM 1484 C C . TYR A 1 184 ? 5.109 -0.936 -24.989 1.00 87.25 184 TYR A C 1
ATOM 1486 O O . TYR A 1 184 ? 5.368 -1.130 -26.178 1.00 87.25 184 TYR A O 1
ATOM 1494 N N . TRP A 1 185 ? 5.805 -1.541 -24.022 1.00 86.69 185 TRP A N 1
ATOM 1495 C CA . TRP A 1 185 ? 6.950 -2.397 -24.317 1.00 86.69 185 TRP A CA 1
ATOM 1496 C C . TRP A 1 185 ? 6.572 -3.643 -25.111 1.00 86.69 185 TRP A C 1
ATOM 1498 O O . TRP A 1 185 ? 7.320 -4.047 -26.001 1.00 86.69 185 TRP A O 1
ATOM 1508 N N . LYS A 1 186 ? 5.414 -4.246 -24.831 1.00 87.19 186 LYS A N 1
ATOM 1509 C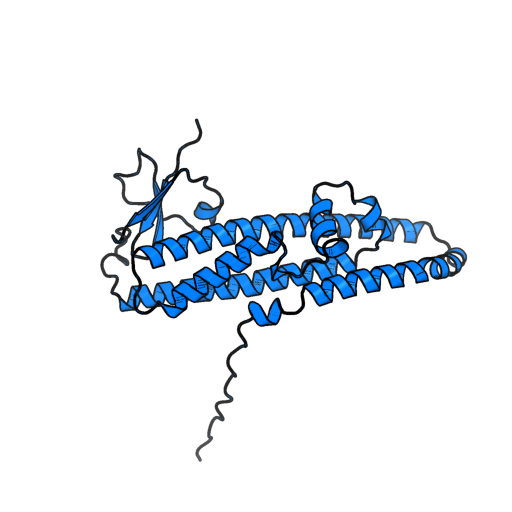 CA . LYS A 1 186 ? 4.898 -5.364 -25.623 1.00 87.19 186 LYS A CA 1
ATOM 1510 C C . LYS A 1 186 ? 4.672 -4.943 -27.076 1.00 87.19 186 LYS A C 1
ATOM 1512 O O . LYS A 1 186 ? 5.206 -5.593 -27.971 1.00 87.19 186 LYS A O 1
ATOM 1517 N N . TRP A 1 187 ? 3.958 -3.837 -27.293 1.00 85.88 187 TRP A N 1
ATOM 1518 C CA . TRP A 1 187 ? 3.712 -3.293 -28.630 1.00 85.88 187 TRP A CA 1
ATOM 1519 C C . TRP A 1 187 ? 5.020 -2.992 -29.376 1.00 85.88 187 TRP A C 1
ATOM 1521 O O . TRP A 1 187 ? 5.233 -3.481 -30.485 1.00 85.88 187 TRP A O 1
ATOM 1531 N N . HIS A 1 188 ? 5.942 -2.270 -28.736 1.00 79.25 188 HIS A N 1
ATOM 1532 C CA . HIS A 1 188 ? 7.222 -1.892 -29.331 1.00 79.25 188 HIS A CA 1
ATOM 1533 C C . HIS A 1 188 ? 8.099 -3.115 -29.651 1.00 79.25 188 HIS A C 1
ATOM 1535 O O . HIS A 1 188 ? 8.738 -3.183 -30.703 1.00 79.25 188 HIS A O 1
ATOM 1541 N N . ARG A 1 189 ? 8.109 -4.128 -28.773 1.00 79.56 189 ARG A N 1
ATOM 1542 C CA . ARG A 1 189 ? 8.828 -5.390 -29.001 1.00 79.56 189 ARG A CA 1
ATOM 1543 C C . ARG A 1 189 ? 8.292 -6.127 -30.226 1.00 79.56 189 ARG A C 1
ATOM 1545 O O . ARG A 1 189 ? 9.091 -6.652 -31.000 1.00 79.56 189 ARG A O 1
ATOM 1552 N N . ASP A 1 190 ? 6.975 -6.198 -30.383 1.00 81.12 190 ASP A N 1
ATOM 1553 C CA . ASP A 1 190 ? 6.355 -6.893 -31.511 1.00 81.12 190 ASP A CA 1
ATOM 1554 C C . ASP A 1 190 ? 6.602 -6.140 -32.828 1.00 81.12 190 ASP A C 1
ATOM 1556 O O . ASP A 1 190 ? 7.031 -6.759 -33.801 1.00 81.12 190 ASP A O 1
ATOM 1560 N N . TRP A 1 191 ? 6.532 -4.806 -32.816 1.00 76.94 191 TRP A N 1
ATOM 1561 C CA . TRP A 1 191 ? 6.919 -3.962 -33.953 1.00 76.94 191 TRP A CA 1
ATOM 1562 C C . TRP A 1 191 ? 8.387 -4.161 -34.380 1.00 76.94 191 TRP A C 1
ATOM 1564 O O . TRP A 1 191 ? 8.689 -4.321 -35.564 1.00 76.94 191 TRP A O 1
ATOM 1574 N N . ILE A 1 192 ? 9.328 -4.228 -33.428 1.00 74.06 192 ILE A N 1
ATOM 1575 C CA . ILE A 1 192 ? 10.746 -4.485 -33.737 1.00 74.06 192 ILE A CA 1
ATOM 1576 C C . ILE A 1 192 ? 10.947 -5.855 -34.400 1.00 74.06 192 ILE A C 1
ATOM 1578 O O . ILE A 1 192 ? 11.754 -5.963 -35.330 1.00 74.06 192 ILE A O 1
ATOM 1582 N N . LYS A 1 193 ? 10.250 -6.904 -33.938 1.00 73.69 193 LYS A N 1
ATOM 1583 C CA . LYS A 1 193 ? 10.368 -8.256 -34.519 1.00 73.69 193 LYS A CA 1
ATOM 1584 C C . LYS A 1 193 ? 9.966 -8.281 -35.992 1.00 73.69 193 LYS A C 1
ATOM 1586 O O . LYS A 1 193 ? 10.575 -9.018 -36.761 1.00 73.69 193 LYS A O 1
ATOM 1591 N N . GLU A 1 194 ? 8.987 -7.471 -36.383 1.00 75.50 194 GLU A N 1
ATOM 1592 C CA . GLU A 1 194 ? 8.531 -7.368 -37.773 1.00 75.50 194 GLU A CA 1
ATOM 1593 C C . GLU A 1 194 ? 9.552 -6.660 -38.683 1.00 75.50 194 GLU A C 1
ATOM 1595 O O . GLU A 1 194 ? 9.619 -6.934 -39.881 1.00 75.50 194 GLU A O 1
ATOM 1600 N N . LEU A 1 195 ? 10.392 -5.779 -38.126 1.00 67.50 195 LEU A N 1
ATOM 1601 C CA . LEU A 1 195 ? 11.283 -4.903 -38.897 1.00 67.50 195 LEU A CA 1
ATOM 1602 C C . LEU A 1 195 ? 12.736 -5.381 -39.016 1.00 67.50 195 LEU A C 1
ATOM 1604 O O . LEU A 1 195 ? 13.450 -4.969 -39.938 1.00 67.50 195 LEU A O 1
ATOM 1608 N N . VAL A 1 196 ? 13.230 -6.201 -38.086 1.00 65.69 196 VAL A N 1
ATOM 1609 C CA . VAL A 1 196 ? 14.669 -6.499 -37.999 1.00 65.69 196 VAL A CA 1
ATOM 1610 C C . VAL A 1 196 ? 15.037 -7.799 -38.722 1.00 65.69 196 VAL A C 1
ATOM 1612 O O . VAL A 1 196 ? 14.720 -8.898 -38.281 1.00 65.69 196 VAL A O 1
ATOM 1615 N N . LYS A 1 197 ? 15.818 -7.679 -39.808 1.00 62.31 197 LYS A N 1
ATOM 1616 C CA . LYS A 1 197 ? 16.526 -8.810 -40.442 1.00 62.31 197 LYS A CA 1
ATOM 1617 C C . LYS A 1 197 ? 17.729 -9.266 -39.578 1.00 62.31 197 LYS A C 1
ATOM 1619 O O . LYS A 1 197 ? 18.411 -8.405 -39.017 1.00 62.31 197 LYS A O 1
ATOM 1624 N N . PRO A 1 198 ? 18.086 -10.569 -39.551 1.00 59.50 198 PRO A N 1
ATOM 1625 C CA . PRO A 1 198 ? 18.991 -11.169 -38.553 1.00 59.50 198 PRO A CA 1
ATOM 1626 C C . PRO A 1 198 ? 20.361 -10.489 -38.386 1.00 59.50 198 PRO A C 1
ATOM 1628 O O . PRO A 1 198 ? 20.818 -10.289 -37.266 1.00 59.50 198 PRO A O 1
ATOM 1631 N N . LYS A 1 199 ? 21.003 -10.053 -39.480 1.00 57.50 199 LYS A N 1
ATOM 1632 C CA . LYS A 1 199 ? 22.353 -9.453 -39.440 1.00 57.50 199 LYS A CA 1
ATOM 1633 C C . LYS A 1 199 ? 22.439 -8.116 -38.688 1.00 57.50 199 LYS A C 1
ATOM 1635 O O . LYS A 1 199 ? 23.491 -7.799 -38.153 1.00 57.50 199 LYS A O 1
ATOM 1640 N N . LYS A 1 200 ? 21.353 -7.334 -38.614 1.00 60.12 200 LYS A N 1
ATOM 1641 C CA . LYS A 1 200 ? 21.336 -6.053 -37.874 1.00 60.12 200 LYS A CA 1
ATOM 1642 C C . LYS A 1 200 ? 21.094 -6.230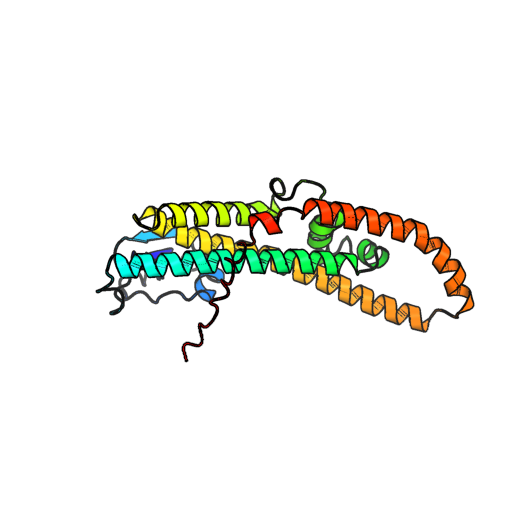 -36.368 1.00 60.12 200 LYS A C 1
ATOM 1644 O O . LYS A 1 200 ? 21.264 -5.277 -35.610 1.00 60.12 200 LYS A O 1
ATOM 1649 N N . ALA A 1 201 ? 20.689 -7.422 -35.928 1.00 59.38 201 ALA A N 1
ATOM 1650 C CA . ALA A 1 201 ? 20.450 -7.715 -34.517 1.00 59.38 201 ALA A CA 1
ATOM 1651 C C . ALA A 1 201 ? 21.765 -7.866 -33.728 1.00 59.38 201 ALA A C 1
ATOM 1653 O O . ALA A 1 201 ? 21.846 -7.440 -32.579 1.00 59.38 201 ALA A O 1
ATOM 1654 N N . GLU A 1 202 ? 22.805 -8.408 -34.364 1.00 56.59 202 GLU A N 1
ATOM 1655 C CA . GLU A 1 202 ? 24.098 -8.711 -33.738 1.00 56.59 202 GLU A CA 1
ATOM 1656 C C . GLU A 1 202 ? 24.924 -7.443 -33.436 1.00 56.59 202 GLU A C 1
ATOM 1658 O O . GLU A 1 202 ? 25.510 -7.315 -32.362 1.00 56.59 202 GLU A O 1
ATOM 1663 N N . GLU A 1 203 ? 24.896 -6.443 -34.327 1.00 60.62 203 GLU A N 1
ATOM 1664 C CA . GLU A 1 203 ? 25.496 -5.121 -34.071 1.00 60.62 203 GLU A CA 1
ATOM 1665 C C . GLU A 1 203 ? 24.736 -4.335 -32.993 1.00 60.62 203 GLU A C 1
ATOM 1667 O O . GLU A 1 203 ? 25.353 -3.726 -32.118 1.00 60.62 203 GLU A O 1
ATOM 1672 N N . ARG A 1 204 ? 23.396 -4.396 -32.989 1.00 59.53 204 ARG A N 1
ATOM 1673 C CA . ARG A 1 204 ? 22.577 -3.768 -31.937 1.00 59.53 204 ARG A CA 1
ATOM 1674 C C . ARG A 1 204 ? 22.801 -4.408 -30.563 1.00 59.53 204 ARG A C 1
ATOM 1676 O O . ARG A 1 204 ? 22.778 -3.696 -29.563 1.00 59.53 204 ARG A O 1
ATOM 1683 N N . ALA A 1 205 ? 23.085 -5.710 -30.497 1.00 56.16 205 ALA A N 1
ATOM 1684 C CA . ALA A 1 205 ? 23.382 -6.404 -29.243 1.00 56.16 205 ALA A CA 1
ATOM 1685 C C . ALA A 1 205 ? 24.623 -5.848 -28.516 1.00 56.16 205 ALA A C 1
ATOM 1687 O O . ALA A 1 205 ? 24.652 -5.853 -27.286 1.00 56.16 205 ALA A O 1
ATOM 1688 N N . LYS A 1 206 ? 25.615 -5.317 -29.248 1.00 56.81 206 LYS A N 1
ATOM 1689 C CA . LYS A 1 206 ? 26.812 -4.685 -28.662 1.00 56.81 206 LYS A CA 1
ATOM 1690 C C . LYS A 1 206 ? 26.506 -3.327 -28.018 1.00 56.81 206 LYS A C 1
ATOM 1692 O O . LYS A 1 206 ? 27.013 -3.041 -26.940 1.00 56.81 206 LYS A O 1
ATOM 1697 N N . ILE A 1 207 ? 25.631 -2.524 -28.630 1.00 57.00 207 ILE A N 1
ATOM 1698 C CA . ILE A 1 207 ? 25.185 -1.219 -28.095 1.00 57.00 207 ILE A CA 1
ATOM 1699 C C . ILE A 1 207 ? 24.331 -1.398 -26.827 1.00 57.00 207 ILE A C 1
ATOM 1701 O O . ILE A 1 207 ? 24.350 -0.554 -25.938 1.00 57.00 207 ILE A O 1
ATOM 1705 N N . LEU A 1 208 ? 23.626 -2.526 -26.703 1.00 54.16 208 LEU A N 1
ATOM 1706 C CA . LEU A 1 208 ? 22.796 -2.840 -25.537 1.00 54.16 208 LEU A CA 1
ATOM 1707 C C . LEU A 1 208 ? 23.602 -3.218 -24.276 1.00 54.16 208 LEU A C 1
ATOM 1709 O O . LEU A 1 208 ? 23.025 -3.246 -23.193 1.00 54.16 208 LEU A O 1
ATOM 1713 N N . GLN A 1 209 ? 24.910 -3.501 -24.363 1.00 53.97 209 GLN A N 1
ATOM 1714 C CA . GLN A 1 209 ? 25.699 -3.938 -23.197 1.00 53.97 209 GLN A CA 1
ATOM 1715 C C . GLN A 1 209 ? 25.868 -2.858 -22.105 1.00 53.97 209 GLN A C 1
ATOM 1717 O O . GLN A 1 209 ? 25.575 -3.164 -20.949 1.00 53.97 209 GLN A O 1
ATOM 1722 N N . PRO A 1 210 ? 26.262 -1.603 -22.409 1.00 51.94 210 PRO A N 1
ATOM 1723 C CA . PRO A 1 210 ? 26.313 -0.538 -21.401 1.00 51.94 210 PRO A CA 1
ATOM 1724 C C . PRO A 1 210 ? 24.946 -0.220 -20.781 1.00 51.94 210 PRO A C 1
ATOM 1726 O O . PRO A 1 210 ? 24.863 0.104 -19.599 1.00 51.94 210 PRO A O 1
ATOM 1729 N N . MET A 1 211 ? 23.864 -0.355 -21.555 1.00 60.06 211 MET A N 1
ATOM 1730 C CA . MET A 1 211 ? 22.506 -0.123 -21.053 1.00 60.06 211 MET A CA 1
ATOM 1731 C C . MET A 1 211 ? 22.075 -1.202 -20.065 1.00 60.06 211 MET A C 1
ATOM 1733 O O . MET A 1 211 ? 21.527 -0.868 -19.024 1.00 60.06 211 MET A O 1
ATOM 1737 N N . ARG A 1 212 ? 22.427 -2.469 -20.314 1.00 65.88 212 ARG A N 1
ATOM 1738 C CA . ARG A 1 212 ? 22.205 -3.560 -19.352 1.00 65.88 212 ARG A CA 1
ATOM 1739 C C . ARG A 1 212 ? 22.933 -3.339 -18.028 1.00 65.88 212 ARG A C 1
ATOM 1741 O O . ARG A 1 212 ? 22.386 -3.671 -16.985 1.00 65.88 212 ARG A O 1
ATOM 1748 N N . LEU A 1 213 ? 24.142 -2.771 -18.055 1.00 66.69 213 LEU A N 1
ATOM 1749 C CA . LEU A 1 213 ? 24.866 -2.434 -16.826 1.00 66.69 213 LEU A CA 1
ATOM 1750 C C . LEU A 1 213 ? 24.144 -1.328 -16.045 1.00 66.69 213 LEU A C 1
ATOM 1752 O O . LEU A 1 213 ? 23.961 -1.454 -14.840 1.00 66.69 213 LEU A O 1
ATOM 1756 N N . PHE A 1 214 ? 23.692 -0.271 -16.726 1.00 70.75 214 PHE A N 1
ATOM 1757 C CA . PHE A 1 214 ? 22.896 0.783 -16.094 1.00 70.75 214 PHE A CA 1
ATOM 1758 C C . PHE A 1 214 ? 21.576 0.241 -15.524 1.00 70.75 214 PHE A C 1
ATOM 1760 O O . PHE A 1 214 ? 21.246 0.523 -14.378 1.00 70.75 214 PHE A O 1
ATOM 1767 N N . GLU A 1 215 ? 20.848 -0.578 -16.288 1.00 72.19 215 GLU A N 1
ATOM 1768 C CA . GLU A 1 215 ? 19.625 -1.253 -15.834 1.00 72.19 215 GLU A CA 1
ATOM 1769 C C . GLU A 1 215 ? 19.865 -2.066 -14.564 1.00 72.19 215 GLU A C 1
ATOM 1771 O O . GLU A 1 215 ? 19.076 -1.978 -13.624 1.00 72.19 215 GLU A O 1
ATOM 1776 N N . TRP A 1 216 ? 20.961 -2.826 -14.540 1.00 78.12 216 TRP A N 1
ATOM 1777 C CA . TRP A 1 216 ? 21.347 -3.641 -13.401 1.00 78.12 216 TRP A CA 1
ATOM 1778 C C . TRP A 1 216 ? 21.672 -2.787 -12.175 1.00 78.12 216 TRP A C 1
ATOM 1780 O O . TRP A 1 216 ? 21.148 -3.072 -11.107 1.00 78.12 216 TRP A O 1
ATOM 1790 N N . VAL A 1 217 ? 22.426 -1.691 -12.324 1.00 82.19 217 VAL A N 1
ATOM 1791 C CA . VAL A 1 217 ? 22.726 -0.771 -11.210 1.00 82.19 217 VAL A CA 1
ATOM 1792 C C . VAL A 1 217 ? 21.455 -0.125 -10.654 1.00 82.19 217 VAL A C 1
ATOM 1794 O O . VAL A 1 217 ? 21.314 0.018 -9.441 1.00 82.19 217 VAL A O 1
ATOM 1797 N N . VAL A 1 218 ? 20.518 0.286 -11.515 1.00 82.31 218 VAL A N 1
ATOM 1798 C CA . VAL A 1 218 ? 19.253 0.887 -11.059 1.00 82.31 218 VAL A CA 1
ATOM 1799 C C . VAL A 1 218 ? 18.393 -0.155 -10.338 1.00 82.31 218 VAL A C 1
ATOM 1801 O O . VAL A 1 218 ? 17.853 0.143 -9.276 1.00 82.31 218 VAL A O 1
ATOM 1804 N N . PHE A 1 219 ? 18.307 -1.378 -10.870 1.00 84.06 219 PHE A N 1
ATOM 1805 C CA . PHE A 1 219 ? 17.622 -2.489 -10.206 1.00 84.06 219 PHE A CA 1
ATOM 1806 C C . PHE A 1 219 ? 18.263 -2.837 -8.860 1.00 84.06 219 PHE A C 1
ATOM 1808 O O . PHE A 1 219 ? 17.554 -2.970 -7.874 1.00 84.06 219 PHE A O 1
ATOM 1815 N N . GLU A 1 220 ? 19.590 -2.941 -8.797 1.00 85.88 220 GLU A N 1
ATOM 1816 C CA . GLU A 1 220 ? 20.323 -3.252 -7.570 1.00 85.88 220 GLU A CA 1
ATOM 1817 C C . GLU A 1 220 ? 20.083 -2.181 -6.502 1.00 85.88 220 GLU A C 1
ATOM 1819 O O . GLU A 1 220 ? 19.744 -2.509 -5.368 1.00 85.88 220 GLU A O 1
ATOM 1824 N N . LYS A 1 221 ? 20.161 -0.895 -6.866 1.00 85.62 221 LYS A N 1
ATOM 1825 C CA . LYS A 1 221 ? 19.864 0.207 -5.940 1.00 85.62 221 LYS A CA 1
ATOM 1826 C C . LYS A 1 221 ? 18.433 0.165 -5.417 1.00 85.62 221 LYS A C 1
ATOM 1828 O O . LYS A 1 221 ? 18.228 0.342 -4.219 1.00 85.62 221 LYS A O 1
ATOM 1833 N N . TRP A 1 222 ? 17.456 -0.063 -6.294 1.00 89.19 222 TRP A N 1
ATOM 1834 C CA . TRP A 1 222 ? 16.064 -0.216 -5.875 1.00 89.19 222 TRP A CA 1
ATOM 1835 C C . TRP A 1 222 ? 15.883 -1.448 -4.973 1.00 89.19 222 TRP A C 1
ATOM 1837 O O . TRP A 1 222 ? 15.313 -1.331 -3.893 1.00 89.19 222 TRP A O 1
ATOM 1847 N N . SER A 1 223 ? 16.443 -2.598 -5.353 1.00 84.88 223 SER A N 1
ATOM 1848 C CA . SER A 1 223 ? 16.360 -3.844 -4.585 1.00 84.88 223 SER A CA 1
ATOM 1849 C C . SER A 1 223 ? 16.955 -3.687 -3.184 1.00 84.88 223 SER A C 1
ATOM 1851 O O . SER A 1 223 ? 16.337 -4.119 -2.212 1.00 84.88 223 SER A O 1
ATOM 1853 N N . LEU A 1 224 ? 18.121 -3.043 -3.068 1.00 85.62 224 LEU A N 1
ATOM 1854 C CA . LEU A 1 224 ? 18.759 -2.731 -1.786 1.00 85.62 224 LEU A CA 1
ATOM 1855 C C . LEU A 1 224 ? 17.914 -1.763 -0.957 1.00 85.62 224 LEU A C 1
ATOM 1857 O O . LEU A 1 224 ? 17.770 -1.950 0.244 1.00 85.62 224 LEU A O 1
ATOM 1861 N N . ARG A 1 225 ? 17.301 -0.756 -1.586 1.00 84.38 225 ARG A N 1
ATOM 1862 C CA . ARG A 1 225 ? 16.368 0.151 -0.904 1.00 84.38 225 ARG A CA 1
ATOM 1863 C C . ARG A 1 225 ? 15.155 -0.590 -0.348 1.00 84.38 225 ARG A C 1
ATOM 1865 O O . ARG A 1 225 ? 14.673 -0.221 0.714 1.00 84.38 225 ARG A O 1
ATOM 1872 N N . THR A 1 226 ? 14.651 -1.600 -1.050 1.00 82.94 226 THR A N 1
ATOM 1873 C CA . THR A 1 226 ? 13.516 -2.415 -0.586 1.00 82.94 226 THR A CA 1
ATOM 1874 C C . THR A 1 226 ? 13.910 -3.509 0.404 1.00 82.94 226 THR A C 1
ATOM 1876 O O . THR A 1 226 ? 13.039 -4.190 0.948 1.00 82.94 226 THR A O 1
ATOM 1879 N N . GLN A 1 227 ? 15.208 -3.684 0.662 1.00 82.69 227 GLN A N 1
ATOM 1880 C CA . GLN A 1 227 ? 15.693 -4.599 1.684 1.00 82.69 227 GLN A CA 1
ATOM 1881 C C . GLN A 1 227 ? 15.206 -4.132 3.063 1.00 82.69 227 GLN A C 1
ATOM 1883 O O . GLN A 1 227 ? 15.197 -2.942 3.370 1.00 82.69 227 GLN A O 1
ATOM 1888 N N . GLY A 1 228 ? 14.740 -5.070 3.885 1.00 77.81 228 GLY A N 1
ATOM 1889 C CA . GLY A 1 228 ? 14.159 -4.765 5.193 1.00 77.81 228 GLY A CA 1
ATOM 1890 C C . GLY A 1 228 ? 12.666 -4.411 5.175 1.00 77.81 228 GLY A C 1
ATOM 1891 O O . GLY A 1 228 ? 12.040 -4.488 6.227 1.00 77.81 228 GLY A O 1
ATOM 1892 N N . LEU A 1 229 ? 12.043 -4.135 4.013 1.00 83.69 229 LEU A N 1
ATOM 1893 C CA . LEU A 1 229 ? 10.570 -4.075 3.932 1.00 83.69 229 LEU A CA 1
ATOM 1894 C C . LEU A 1 229 ? 9.961 -5.408 4.365 1.00 83.69 229 LEU A C 1
ATOM 1896 O O . LEU A 1 229 ? 8.987 -5.447 5.112 1.00 83.69 229 LEU A O 1
ATOM 1900 N N . GLY A 1 230 ? 10.573 -6.504 3.917 1.00 72.00 230 GLY A N 1
ATOM 1901 C CA . GLY A 1 230 ? 10.129 -7.827 4.300 1.00 72.00 230 GLY A CA 1
ATOM 1902 C C . GLY A 1 230 ? 10.308 -8.105 5.787 1.00 72.00 230 GLY A C 1
ATOM 1903 O O . GLY A 1 230 ? 9.354 -8.464 6.455 1.00 72.00 230 GLY A O 1
ATOM 1904 N N . GLU A 1 231 ? 11.494 -7.846 6.330 1.00 77.50 231 GLU A N 1
ATOM 1905 C CA . GLU A 1 231 ? 11.785 -8.034 7.761 1.00 77.50 231 GLU A CA 1
ATOM 1906 C C . GLU A 1 231 ? 10.882 -7.179 8.664 1.00 77.50 231 GLU A C 1
ATOM 1908 O O . GLU A 1 231 ? 10.610 -7.541 9.805 1.00 77.50 231 GLU A O 1
ATOM 1913 N N . ARG A 1 232 ? 10.411 -6.030 8.165 1.00 80.38 232 ARG A N 1
ATOM 1914 C CA . ARG A 1 232 ? 9.550 -5.124 8.922 1.00 80.38 232 ARG A CA 1
ATOM 1915 C C . ARG A 1 232 ? 8.073 -5.507 8.891 1.00 80.38 232 ARG A C 1
ATOM 1917 O O . ARG A 1 232 ? 7.396 -5.320 9.897 1.00 80.38 232 ARG A O 1
ATOM 1924 N N . PHE A 1 233 ? 7.561 -5.924 7.734 1.00 80.06 233 PHE A N 1
ATOM 1925 C CA . PHE A 1 233 ? 6.120 -6.097 7.503 1.00 80.06 233 PHE A CA 1
ATOM 1926 C C . PHE A 1 233 ? 5.698 -7.550 7.271 1.00 80.06 233 PHE A C 1
ATO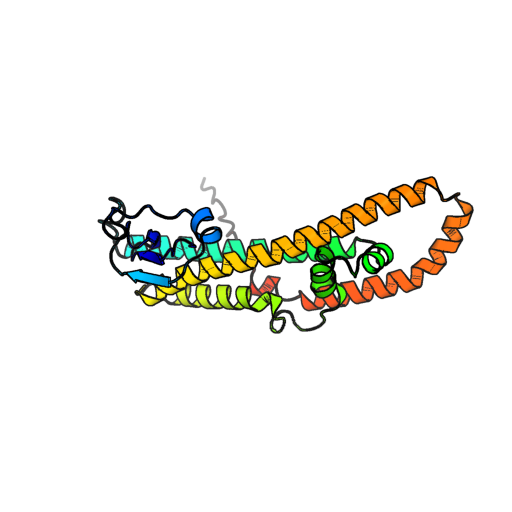M 1928 O O . PHE A 1 233 ? 4.495 -7.821 7.227 1.00 80.06 233 PHE A O 1
ATOM 1935 N N . PHE A 1 234 ? 6.635 -8.484 7.105 1.00 73.19 234 PHE A N 1
ATOM 1936 C CA . PHE A 1 234 ? 6.332 -9.903 7.228 1.00 73.19 234 PHE A CA 1
ATOM 1937 C C . PHE A 1 234 ? 6.386 -10.281 8.698 1.00 73.19 234 PHE A C 1
ATOM 1939 O O . PHE A 1 234 ? 7.365 -10.039 9.398 1.00 73.19 234 PHE A O 1
ATOM 1946 N N . VAL A 1 235 ? 5.303 -10.888 9.157 1.00 58.47 235 VAL A N 1
ATOM 1947 C CA . VAL A 1 235 ? 5.329 -11.663 10.384 1.00 58.47 235 VAL A CA 1
ATOM 1948 C C . VAL A 1 235 ? 6.103 -12.928 10.033 1.00 58.47 235 VAL A C 1
ATOM 1950 O O . VAL A 1 235 ? 5.666 -13.660 9.141 1.00 58.47 235 VAL A O 1
ATOM 1953 N N . ASP A 1 236 ? 7.251 -13.164 10.678 1.00 49.44 236 ASP A N 1
ATOM 1954 C CA . ASP A 1 236 ? 7.864 -14.491 10.677 1.00 49.44 236 ASP A CA 1
ATOM 1955 C C . ASP A 1 236 ? 6.759 -15.467 11.065 1.00 49.44 236 ASP A C 1
ATOM 1957 O O . ASP A 1 236 ? 6.218 -15.406 12.175 1.00 49.44 236 ASP A O 1
ATOM 1961 N N . GLY A 1 237 ? 6.351 -16.296 10.103 1.00 42.56 237 GLY A N 1
ATOM 1962 C CA . GLY A 1 237 ? 5.412 -17.367 10.357 1.00 42.56 237 GLY A CA 1
ATOM 1963 C C . GLY A 1 237 ? 5.956 -18.133 11.545 1.00 42.56 237 GLY A C 1
ATOM 1964 O O . GLY A 1 237 ? 7.071 -18.651 11.486 1.00 42.56 237 GLY A O 1
ATOM 1965 N N . GLN A 1 238 ? 5.194 -18.127 12.638 1.00 38.88 238 GLN A N 1
ATOM 1966 C CA . GLN A 1 238 ? 5.428 -19.029 13.746 1.00 38.88 238 GLN A CA 1
ATOM 1967 C C . GLN A 1 238 ? 5.729 -20.396 13.151 1.00 38.88 238 GLN A C 1
ATOM 1969 O O . GLN A 1 238 ? 4.957 -20.879 12.321 1.00 38.88 238 GLN A O 1
ATOM 1974 N N . GLU A 1 239 ? 6.869 -20.945 13.562 1.00 39.94 239 GLU A N 1
ATOM 1975 C CA . GLU A 1 239 ? 7.213 -22.353 13.476 1.00 39.94 239 GLU A CA 1
ATOM 1976 C C . GLU A 1 239 ? 5.924 -23.180 13.423 1.00 39.94 239 GLU A C 1
ATOM 1978 O O . GLU A 1 239 ? 5.186 -23.270 14.411 1.00 39.94 239 GLU A O 1
ATOM 1983 N N . GLU A 1 240 ? 5.614 -23.743 12.252 1.00 36.75 240 GLU A N 1
ATOM 1984 C CA . GLU A 1 240 ? 4.731 -24.896 12.190 1.00 36.75 240 GLU A CA 1
ATOM 1985 C C .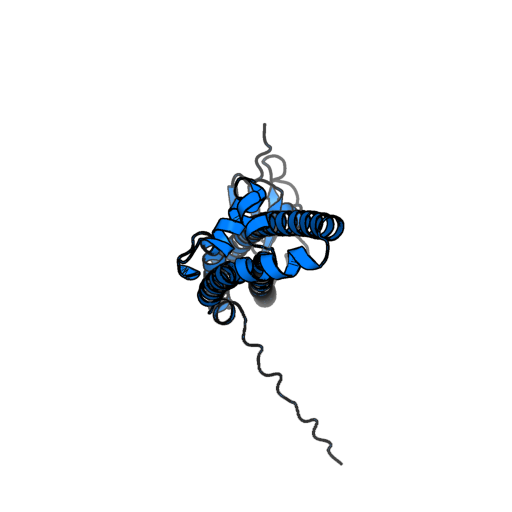 GLU A 1 240 ? 5.467 -25.977 12.972 1.00 36.75 240 GLU A C 1
ATOM 1987 O O . GLU A 1 240 ? 6.333 -26.673 12.449 1.00 36.75 240 GLU A O 1
ATOM 1992 N N . GLY A 1 241 ? 5.201 -26.025 14.278 1.00 35.94 241 GLY A N 1
ATOM 1993 C CA . GLY A 1 241 ? 5.641 -27.103 15.129 1.00 35.94 241 GLY A CA 1
ATOM 1994 C C . GLY A 1 241 ? 5.141 -28.385 14.494 1.00 35.94 241 GLY A C 1
ATOM 1995 O O . GLY A 1 241 ? 3.935 -28.640 14.473 1.00 35.94 241 GLY A O 1
ATOM 1996 N N . GLU A 1 242 ? 6.077 -29.162 13.964 1.00 37.03 242 GLU A N 1
ATOM 1997 C CA . GLU A 1 242 ? 5.915 -30.582 13.723 1.00 37.03 242 GLU A CA 1
ATOM 1998 C C . GLU A 1 242 ? 5.429 -31.195 15.042 1.00 37.03 242 GLU A C 1
ATOM 2000 O O . GLU A 1 242 ? 6.203 -31.529 15.936 1.00 37.03 242 GLU A O 1
ATOM 2005 N N . GLN A 1 243 ? 4.110 -31.291 15.212 1.00 37.38 243 GLN A N 1
ATOM 2006 C CA . GLN A 1 243 ? 3.547 -32.268 16.122 1.00 37.38 243 GLN A CA 1
ATOM 2007 C C . GLN A 1 243 ? 3.787 -33.615 15.455 1.00 37.38 243 GLN A C 1
ATOM 2009 O O . GLN A 1 243 ? 2.990 -34.066 14.632 1.00 37.38 243 GLN A O 1
ATOM 2014 N N . GLU A 1 244 ? 4.921 -34.226 15.802 1.00 36.88 244 GLU A N 1
ATOM 2015 C CA . GLU A 1 244 ? 5.098 -35.668 15.726 1.00 36.88 244 GLU A CA 1
ATOM 2016 C C . GLU A 1 244 ? 3.840 -36.315 16.307 1.00 36.88 244 GLU A C 1
ATOM 2018 O O . GLU A 1 244 ? 3.532 -36.219 17.499 1.00 36.88 244 GLU A O 1
ATOM 2023 N N . ILE A 1 245 ? 3.072 -36.941 15.422 1.00 40.91 245 ILE A N 1
ATOM 2024 C CA . ILE A 1 245 ? 2.016 -37.859 15.799 1.00 40.91 245 ILE A CA 1
ATOM 2025 C C . ILE A 1 245 ? 2.746 -39.047 16.417 1.00 40.91 245 ILE A C 1
ATOM 2027 O O . ILE A 1 245 ? 3.316 -39.872 15.707 1.00 40.91 245 ILE A O 1
ATOM 2031 N N . ALA A 1 246 ? 2.777 -39.096 17.747 1.00 37.72 246 ALA A N 1
ATOM 2032 C CA . ALA A 1 246 ? 3.155 -40.296 18.467 1.00 37.72 246 ALA A CA 1
ATOM 2033 C C . ALA A 1 246 ? 2.135 -41.390 18.116 1.00 37.72 246 ALA A C 1
ATOM 2035 O O . ALA A 1 246 ? 0.990 -41.364 18.570 1.00 37.72 246 ALA A O 1
ATOM 2036 N N . GLU A 1 247 ? 2.542 -42.320 17.254 1.00 43.31 247 GLU A N 1
ATOM 2037 C CA . GLU A 1 247 ? 1.906 -43.626 17.138 1.00 43.31 247 GLU A CA 1
ATOM 2038 C C . GLU A 1 247 ? 2.217 -44.403 18.425 1.00 43.31 247 GLU A C 1
ATOM 2040 O O . GLU A 1 247 ? 3.341 -44.862 18.627 1.00 43.31 247 GLU A O 1
ATOM 2045 N N . ASP A 1 248 ? 1.228 -44.516 19.312 1.00 41.69 248 ASP A N 1
ATOM 2046 C CA . ASP A 1 248 ? 1.252 -45.493 20.404 1.00 41.69 248 ASP A CA 1
ATOM 2047 C C . ASP A 1 248 ? 0.757 -46.856 19.865 1.00 41.69 248 ASP A C 1
ATOM 2049 O O . ASP A 1 248 ? -0.313 -46.896 19.242 1.00 41.69 248 ASP A O 1
ATOM 2053 N N . PRO A 1 249 ? 1.500 -47.962 20.072 1.00 56.75 249 PRO A N 1
ATOM 2054 C CA . PRO A 1 249 ? 1.043 -49.324 19.785 1.00 56.75 249 PRO A CA 1
ATOM 2055 C C . PRO A 1 249 ? 0.053 -49.889 20.819 1.00 56.75 249 PRO A C 1
ATOM 2057 O O . PRO A 1 249 ? 0.161 -49.561 22.023 1.00 56.75 249 PRO A O 1
#

Radius of gyration: 24.57 Å; chains: 1; bounding box: 59×70×68 Å

Organism: NCBI:txid215465